Protein AF-A0A2U1KYG4-F1 (afdb_monomer_lite)

Foldseek 3Di:
DDDDDQAPDEDEDDPDDQVVSCVVNVVSVHHHDYPQDQDVHQTDRPPPVDVVSCVSVVVVVVVVVVVVCVVPVPPDDVVNVLPCPDCPVVDPDDDDDDPSVVVVVVVNVVSVPDDDDPDPDFADDPQDPDGHDDPVSVVVVCVVVDDDPDPDDQDADPVDDVVVSVVVVCVVVVNPPDPVNVVVVVVD

Secondary structure (DSSP, 8-state):
-----GGG-EE--SSS-HHHHHHHHHHHTSEE--SSEEETTEEESS-TTSHHHHHHHHHHHHHHHHHHHHHT-TT--HHHHHT-S-TTTTSSS---STHHHHHHHHHHHHHHT----SSPP----SSSSSSS--HHHHHHHHHHHS----SS-----TTS-HHHHHHHHHHHTT-S--HHHHHHHT--

Sequence (188 aa):
MAKINVQKSNILGVCVSNEDVSEMAKLIGCGAANLPLKYLSVPVGCNMSRCSNWNAIIHKFSSKLSQWKAHNDRGCNVTNRLQVSDWSFVLRRLPRRGEESSQFTSLLSAIEAVSLSDHNDSWLWSLDSSSGFTVASVRSLIDANSLDVDSNATRWNRSIPIKVNVFLWRLMLNKLPTRVNLLVFASM

Radius of gyration: 27.74 Å; chains: 1; bounding box: 61×54×62 Å

InterPro domains:
  IPR026960 Reverse transcriptase zinc-binding domain [PF13966] (133-183)

Structure (mmCIF, N/CA/C/O backbone):
data_AF-A0A2U1KYG4-F1
#
_entry.id   AF-A0A2U1KYG4-F1
#
loop_
_atom_site.group_PDB
_atom_site.id
_atom_site.type_symbol
_atom_site.label_atom_id
_atom_site.label_alt_id
_atom_site.label_comp_id
_atom_site.label_asym_id
_atom_site.label_entity_id
_atom_site.label_seq_id
_atom_site.pdbx_PDB_ins_code
_atom_site.Cartn_x
_atom_site.Cartn_y
_atom_site.Cartn_z
_atom_site.occupancy
_atom_site.B_iso_or_equiv
_atom_site.auth_seq_id
_atom_site.auth_comp_id
_atom_site.auth_asym_id
_atom_site.auth_atom_id
_atom_site.pdbx_PDB_model_num
ATOM 1 N N . MET A 1 1 ? 9.743 -3.777 22.907 1.00 44.28 1 MET A N 1
ATOM 2 C CA . MET A 1 1 ? 8.341 -3.572 23.345 1.00 44.28 1 MET A CA 1
ATOM 3 C C . MET A 1 1 ? 7.891 -2.181 22.926 1.00 44.28 1 MET A C 1
ATOM 5 O O . MET A 1 1 ? 8.618 -1.230 23.184 1.00 44.28 1 MET A O 1
ATOM 9 N N . ALA A 1 2 ? 6.749 -2.050 22.251 1.00 52.44 2 ALA A N 1
ATOM 10 C CA . ALA A 1 2 ? 6.194 -0.743 21.898 1.00 52.44 2 ALA A CA 1
ATOM 11 C C . ALA A 1 2 ? 5.593 -0.076 23.149 1.00 52.44 2 ALA A C 1
ATOM 13 O O . ALA A 1 2 ? 4.785 -0.685 23.845 1.00 52.44 2 ALA A O 1
ATOM 14 N N . LYS A 1 3 ? 5.998 1.164 23.447 1.00 82.31 3 LYS A N 1
ATOM 15 C CA . LYS A 1 3 ? 5.472 1.947 24.574 1.00 82.31 3 LYS A CA 1
ATOM 16 C C . LYS A 1 3 ? 4.225 2.705 24.115 1.00 82.31 3 LYS A C 1
ATOM 18 O O . LYS A 1 3 ? 4.318 3.569 23.246 1.00 82.31 3 LYS A O 1
ATOM 23 N N . ILE A 1 4 ? 3.065 2.378 24.681 1.00 78.69 4 ILE A N 1
ATOM 24 C CA . ILE A 1 4 ? 1.803 3.066 24.377 1.00 78.69 4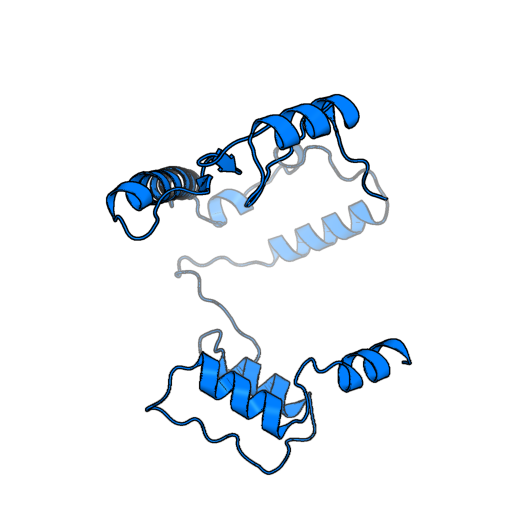 ILE A CA 1
ATOM 25 C C . ILE A 1 4 ? 1.827 4.463 25.009 1.00 78.69 4 ILE A C 1
ATOM 27 O O . ILE A 1 4 ? 2.200 4.629 26.170 1.00 78.69 4 ILE A O 1
ATOM 31 N N . ASN A 1 5 ? 1.431 5.481 24.241 1.00 87.44 5 ASN A N 1
ATOM 32 C CA . ASN A 1 5 ? 1.289 6.847 24.737 1.00 87.44 5 ASN A CA 1
ATOM 33 C C . ASN A 1 5 ? -0.136 7.058 25.261 1.00 87.44 5 ASN A C 1
ATOM 35 O O . ASN A 1 5 ? -1.050 7.364 24.495 1.00 87.44 5 ASN A O 1
ATOM 39 N N . VAL A 1 6 ? -0.307 6.888 26.569 1.00 86.88 6 VAL A N 1
ATOM 40 C CA . VAL A 1 6 ? -1.611 6.923 27.247 1.00 86.88 6 VAL A CA 1
ATOM 41 C C . VAL A 1 6 ? -2.308 8.284 27.092 1.00 86.88 6 VAL A C 1
ATOM 43 O O . VAL A 1 6 ? -3.501 8.326 26.827 1.00 86.88 6 VAL A O 1
ATOM 46 N N . GLN A 1 7 ? -1.548 9.385 27.108 1.00 84.81 7 GLN A N 1
ATOM 47 C CA . GLN A 1 7 ? -2.056 10.758 26.939 1.00 84.81 7 GLN A CA 1
ATOM 48 C C . GLN A 1 7 ? -2.636 11.032 25.539 1.00 84.81 7 GLN A C 1
ATOM 50 O O . GLN A 1 7 ? -3.403 11.971 25.352 1.00 84.81 7 GLN A O 1
ATOM 55 N N . LYS A 1 8 ? -2.254 10.233 24.535 1.00 86.50 8 LYS A N 1
ATOM 56 C CA . LYS A 1 8 ? -2.774 10.317 23.157 1.00 86.50 8 LYS A CA 1
ATOM 57 C C . LYS A 1 8 ? -3.754 9.194 22.818 1.00 86.50 8 LYS A C 1
ATOM 59 O O . LYS A 1 8 ? -4.189 9.098 21.671 1.00 86.50 8 LYS A O 1
ATOM 64 N N . SER A 1 9 ? -4.039 8.317 23.773 1.00 88.12 9 SER A N 1
ATOM 65 C CA . SER A 1 9 ? -4.879 7.142 23.572 1.00 88.12 9 SER A CA 1
ATOM 66 C C . SER A 1 9 ? -6.261 7.389 24.154 1.00 88.12 9 SER A C 1
ATOM 68 O O . SER A 1 9 ? -6.385 8.043 25.186 1.00 88.12 9 SER A O 1
ATOM 70 N N . ASN A 1 10 ? -7.282 6.822 23.514 1.00 88.62 10 ASN A N 1
ATOM 71 C CA . ASN A 1 10 ? -8.634 6.791 24.053 1.00 88.62 10 ASN A CA 1
ATOM 72 C C . ASN A 1 10 ? -9.138 5.346 24.128 1.00 88.62 10 ASN A C 1
ATOM 74 O O . ASN A 1 10 ? -8.844 4.540 23.243 1.00 88.62 10 ASN A O 1
ATOM 78 N N . ILE A 1 11 ? -9.911 5.041 25.164 1.00 89.50 11 ILE A N 1
ATOM 79 C CA . ILE A 1 11 ? -10.648 3.789 25.348 1.00 89.50 11 ILE A CA 1
ATOM 80 C C . ILE A 1 11 ? -12.058 3.936 24.778 1.00 89.50 11 ILE A C 1
ATOM 82 O O . ILE A 1 11 ? -12.677 4.990 24.892 1.00 89.50 11 ILE A O 1
ATOM 86 N N . LEU A 1 12 ? -12.568 2.860 24.184 1.00 88.44 12 LEU A N 1
ATOM 87 C CA . LEU A 1 12 ? -13.931 2.776 23.683 1.00 88.44 12 LEU A CA 1
ATOM 88 C C . LEU A 1 12 ? -14.595 1.491 24.173 1.00 88.44 12 LEU A C 1
ATOM 90 O O . LEU A 1 12 ? -14.015 0.414 24.039 1.00 88.44 12 LEU A O 1
ATOM 94 N N . GLY A 1 13 ? -15.808 1.603 24.712 1.00 84.38 13 GLY A N 1
ATOM 95 C CA . GLY A 1 13 ? -16.624 0.449 25.085 1.00 84.38 13 GLY A CA 1
ATOM 96 C C . GLY A 1 13 ? -17.466 -0.045 23.920 1.00 84.38 13 GLY A C 1
ATOM 97 O O . GLY A 1 13 ? -18.124 0.737 23.236 1.00 84.38 13 GLY A O 1
ATOM 98 N N . VAL A 1 14 ? -17.471 -1.358 23.705 1.00 80.88 14 VAL A N 1
ATOM 99 C CA . VAL A 1 14 ? -18.394 -2.027 22.783 1.00 80.88 14 VAL A CA 1
ATOM 100 C C . VAL A 1 14 ? -19.379 -2.819 23.631 1.00 80.88 14 VAL A C 1
ATOM 102 O O . VAL A 1 14 ? -18.957 -3.712 24.356 1.00 80.88 14 VAL A O 1
ATOM 105 N N . CYS A 1 15 ? -20.672 -2.492 23.545 1.00 80.19 15 CYS A N 1
ATOM 106 C CA . CYS A 1 15 ? -21.731 -3.107 24.363 1.00 80.19 15 CYS A CA 1
ATOM 107 C C . CYS A 1 15 ? -21.573 -2.893 25.882 1.00 80.19 15 CYS A C 1
ATOM 109 O O . CYS A 1 15 ? -22.056 -3.700 26.669 1.00 80.19 15 CYS A O 1
ATOM 111 N N . VAL A 1 16 ? -20.918 -1.804 26.285 1.00 86.62 16 VAL A N 1
ATOM 112 C CA . VAL A 1 16 ? -20.756 -1.396 27.688 1.00 86.62 16 VAL A CA 1
ATOM 113 C C . VAL A 1 16 ? -21.328 0.015 27.849 1.00 86.62 16 VAL A C 1
ATOM 115 O O . VAL A 1 16 ? -21.351 0.773 26.874 1.00 86.62 16 VAL A O 1
ATOM 118 N N . SER A 1 17 ? -21.827 0.357 29.039 1.00 89.38 17 SER A N 1
ATOM 119 C CA . SER A 1 17 ? -22.359 1.692 29.326 1.00 89.38 17 SER A CA 1
ATOM 120 C C . SER A 1 17 ? -21.265 2.763 29.215 1.00 89.38 17 SER A C 1
ATOM 122 O O . SER A 1 17 ? -20.075 2.483 29.377 1.00 89.38 17 SER A O 1
ATOM 124 N N . ASN A 1 18 ? -21.649 4.006 28.912 1.00 89.00 18 ASN A N 1
ATOM 125 C CA . ASN A 1 18 ? -20.673 5.097 28.812 1.00 89.00 18 ASN A CA 1
ATOM 126 C C . ASN A 1 18 ? -20.067 5.426 30.186 1.00 89.00 18 ASN A C 1
ATOM 128 O O . ASN A 1 18 ? -18.934 5.904 30.264 1.00 89.00 18 ASN A O 1
ATOM 132 N N . GLU A 1 19 ? -20.814 5.156 31.254 1.00 91.25 19 GLU A N 1
ATOM 133 C CA . GLU A 1 19 ? -20.400 5.301 32.642 1.00 91.25 19 GLU A CA 1
ATOM 134 C C . GLU A 1 19 ? -19.208 4.385 32.951 1.00 91.25 19 GLU A C 1
ATOM 136 O O . GLU A 1 19 ? -18.160 4.877 33.376 1.00 91.25 19 GLU A O 1
ATOM 141 N N . ASP A 1 20 ? -19.310 3.096 32.617 1.00 91.19 20 ASP A N 1
ATOM 142 C CA . ASP A 1 20 ? -18.234 2.118 32.832 1.00 91.19 20 ASP A CA 1
ATOM 143 C C . ASP A 1 20 ? -16.989 2.455 31.996 1.00 91.19 20 ASP A C 1
ATOM 145 O O . ASP A 1 20 ? -15.850 2.355 32.457 1.00 91.19 20 ASP A O 1
ATOM 149 N N . VAL A 1 21 ? -17.189 2.901 30.748 1.00 91.06 21 VAL A N 1
ATOM 150 C CA . VAL A 1 21 ? -16.091 3.334 29.867 1.00 91.06 21 VAL A CA 1
ATOM 151 C C . VAL A 1 21 ? -15.376 4.545 30.455 1.00 91.06 21 VAL A C 1
ATOM 153 O O . VAL A 1 21 ? -14.147 4.623 30.400 1.00 91.06 21 VAL A O 1
ATOM 156 N N . SER A 1 22 ? -16.122 5.485 31.038 1.00 92.06 22 SER A N 1
ATOM 157 C CA . SER A 1 22 ? -15.543 6.661 31.679 1.00 92.06 22 SER A CA 1
ATOM 158 C C . SER A 1 22 ? -14.792 6.313 32.960 1.00 92.06 22 SER A C 1
ATOM 160 O O . SER A 1 22 ? -13.772 6.947 33.237 1.00 92.06 22 SER A O 1
ATOM 162 N N . GLU A 1 23 ? -15.281 5.365 33.753 1.00 93.56 23 GLU A N 1
ATOM 163 C CA . GLU A 1 23 ? -14.597 4.913 34.964 1.00 93.56 23 GLU A CA 1
ATOM 164 C C . GLU A 1 23 ? -13.285 4.204 34.610 1.00 93.56 23 GLU A C 1
ATOM 166 O O . GLU A 1 23 ? -12.220 4.547 35.130 1.00 93.56 23 GLU A O 1
ATOM 171 N N . MET A 1 24 ? -13.327 3.319 33.615 1.00 90.50 24 MET A N 1
ATOM 172 C CA . MET A 1 24 ? -12.145 2.628 33.107 1.00 90.50 24 MET A CA 1
ATOM 173 C C . MET A 1 24 ? -11.120 3.596 32.491 1.00 90.50 24 MET A C 1
ATOM 175 O O . MET A 1 24 ? -9.916 3.447 32.702 1.00 90.50 24 MET A O 1
ATOM 179 N N . ALA A 1 25 ? -11.573 4.633 31.780 1.00 92.50 25 ALA A N 1
ATOM 180 C CA . ALA A 1 25 ? -10.703 5.680 31.243 1.00 92.50 25 ALA A CA 1
ATOM 181 C C . ALA A 1 25 ? -9.943 6.428 32.349 1.00 92.50 25 ALA A C 1
ATOM 183 O O . ALA A 1 25 ? -8.738 6.662 32.225 1.00 92.50 25 ALA A O 1
ATOM 184 N N . LYS A 1 26 ? -10.623 6.743 33.462 1.00 92.69 26 LYS A N 1
ATOM 185 C CA . LYS A 1 26 ? -10.012 7.389 34.635 1.00 92.69 26 LYS A CA 1
ATOM 186 C C . LYS A 1 26 ? -8.955 6.500 35.286 1.00 92.69 26 LYS A C 1
ATOM 188 O O . LYS A 1 26 ? -7.884 7.002 35.611 1.00 92.69 26 LYS A O 1
ATOM 193 N N . LEU A 1 27 ? -9.229 5.201 35.431 1.00 91.06 27 LEU A N 1
ATOM 194 C CA . LEU A 1 27 ? -8.277 4.238 35.999 1.00 91.06 27 LEU A CA 1
ATOM 195 C C . LEU A 1 27 ? -7.011 4.092 35.144 1.00 91.06 27 LEU A C 1
ATOM 197 O O . LEU A 1 27 ? -5.908 4.020 35.679 1.00 91.06 27 LEU A O 1
ATOM 201 N N . ILE A 1 28 ? -7.157 4.070 33.817 1.00 88.19 28 ILE A N 1
ATOM 202 C CA . ILE A 1 28 ? -6.029 3.936 32.882 1.00 88.19 28 ILE A CA 1
ATOM 203 C C . ILE A 1 28 ? -5.281 5.272 32.699 1.00 88.19 28 ILE A C 1
ATOM 205 O O . ILE A 1 28 ? -4.107 5.277 32.328 1.00 88.19 28 ILE A O 1
ATOM 209 N N . GLY A 1 29 ? -5.935 6.408 32.960 1.00 88.81 29 GLY A N 1
ATOM 210 C CA . GLY A 1 29 ? -5.387 7.747 32.728 1.00 88.81 29 GLY A CA 1
ATOM 211 C C . GLY A 1 29 ? -5.422 8.170 31.255 1.00 88.81 29 GLY A C 1
ATOM 212 O O . GLY A 1 29 ? -4.557 8.928 30.811 1.00 88.81 29 GLY A O 1
ATOM 213 N N . CYS A 1 30 ? -6.388 7.657 30.488 1.00 90.56 30 CYS A N 1
ATOM 214 C CA . CYS A 1 30 ? -6.600 7.960 29.070 1.00 90.56 30 CYS A CA 1
ATOM 215 C C . CYS A 1 30 ? -7.993 8.575 28.831 1.00 90.56 30 CYS A C 1
ATOM 217 O O . CYS A 1 30 ? -8.804 8.674 29.751 1.00 90.56 30 CYS A O 1
ATOM 219 N N . GLY A 1 31 ? -8.284 9.038 27.611 1.00 89.56 31 GLY A N 1
ATOM 220 C CA . GLY A 1 31 ? -9.598 9.614 27.293 1.00 89.56 31 GLY A CA 1
ATOM 221 C C . GLY A 1 31 ? -10.665 8.550 27.003 1.00 89.56 31 GLY A C 1
ATOM 222 O O . GLY A 1 31 ? -10.353 7.488 26.477 1.00 89.56 31 GLY A O 1
ATOM 223 N N . ALA A 1 32 ? -11.939 8.831 27.283 1.00 91.62 32 ALA A N 1
ATOM 224 C CA . ALA A 1 32 ? -13.057 8.002 26.819 1.00 91.62 32 ALA A CA 1
ATOM 225 C C . ALA A 1 32 ? -13.523 8.460 25.423 1.00 91.62 32 ALA A C 1
ATOM 227 O O . ALA A 1 32 ? -13.668 9.658 25.174 1.00 91.62 32 ALA A O 1
ATOM 228 N N . ALA A 1 33 ? -13.754 7.523 24.503 1.00 88.12 33 ALA A N 1
ATOM 229 C CA . ALA A 1 33 ? -14.257 7.779 23.157 1.00 88.12 33 ALA A CA 1
ATOM 230 C C . ALA A 1 33 ? -15.557 7.012 22.890 1.00 88.12 33 ALA A C 1
ATOM 232 O O . ALA A 1 33 ? -15.693 5.854 23.275 1.00 88.12 33 ALA A O 1
ATOM 233 N N . ASN A 1 34 ? -16.456 7.646 22.131 1.00 84.06 34 ASN A N 1
ATOM 234 C CA . ASN A 1 34 ? -17.739 7.082 21.714 1.00 84.06 34 ASN A CA 1
ATOM 235 C C . ASN A 1 34 ? -17.832 7.002 20.187 1.00 84.06 34 ASN A C 1
ATOM 237 O O . ASN A 1 34 ? -17.180 7.763 19.466 1.00 84.06 34 ASN A O 1
ATOM 241 N N . LEU A 1 35 ? -18.664 6.085 19.686 1.00 80.06 35 LEU A N 1
ATOM 242 C CA . LEU A 1 35 ? -19.001 6.034 18.265 1.00 80.06 35 LEU A CA 1
ATOM 243 C C . LEU A 1 35 ? -20.072 7.086 17.922 1.00 80.06 35 LEU A C 1
ATOM 245 O O . LEU A 1 35 ? -20.968 7.326 18.731 1.00 80.06 35 LEU A O 1
ATOM 249 N N . PRO A 1 36 ? -20.038 7.660 16.705 1.00 76.62 36 PRO A N 1
ATOM 250 C CA . PRO A 1 36 ? -19.019 7.470 15.673 1.00 76.62 36 PRO A CA 1
ATOM 251 C C . PRO A 1 36 ? -17.757 8.322 15.918 1.00 76.62 36 PRO A C 1
ATOM 253 O O . PRO A 1 36 ? -17.841 9.518 16.185 1.00 76.62 36 PRO A O 1
ATOM 256 N N . LEU A 1 37 ? -16.573 7.726 15.752 1.00 79.88 37 LEU A N 1
ATOM 257 C CA . LEU A 1 37 ? -15.271 8.379 15.968 1.00 79.88 37 LEU A CA 1
ATOM 258 C C . LEU A 1 37 ? -14.481 8.541 14.672 1.00 79.88 37 LEU A C 1
ATOM 260 O O . LEU A 1 37 ? -14.680 7.809 13.709 1.00 79.88 37 LEU A O 1
ATOM 264 N N . LYS A 1 38 ? -13.534 9.479 14.640 1.00 76.44 38 LYS A N 1
ATOM 265 C CA . LYS A 1 38 ? -12.629 9.659 13.497 1.00 76.44 38 LYS A CA 1
ATOM 266 C C . LYS A 1 38 ? -11.303 8.951 13.756 1.00 76.44 38 LYS A C 1
ATOM 268 O O . LYS A 1 38 ? -10.479 9.455 14.511 1.00 76.44 38 LYS A O 1
ATOM 273 N N . TYR A 1 39 ? -11.054 7.840 13.069 1.00 76.00 39 TYR A N 1
ATOM 274 C CA . TYR A 1 39 ? -9.749 7.176 13.070 1.00 76.00 39 TYR A CA 1
ATOM 275 C C . TYR A 1 39 ? -9.008 7.494 11.777 1.00 76.00 39 TYR A C 1
ATOM 277 O O . TYR A 1 39 ? -9.545 7.286 10.693 1.00 76.00 39 TYR A O 1
ATOM 285 N N . LEU A 1 40 ? -7.802 8.064 11.875 1.00 74.25 40 LEU A N 1
ATOM 286 C CA . LEU A 1 40 ? -7.049 8.556 10.709 1.00 74.25 40 LEU A CA 1
ATOM 287 C C . LEU A 1 40 ? -7.916 9.445 9.796 1.00 74.25 40 LEU A C 1
ATOM 289 O O . LEU A 1 40 ? -7.840 9.383 8.568 1.00 74.25 40 LEU A O 1
ATOM 293 N N . SER A 1 41 ? -8.787 10.246 10.427 1.00 67.38 41 SER A N 1
ATOM 294 C CA . SER A 1 41 ? -9.824 11.082 9.806 1.00 67.38 41 SER A CA 1
ATOM 295 C C . SER A 1 41 ? -10.778 10.338 8.848 1.00 67.38 41 SER A C 1
ATOM 297 O O . SER A 1 41 ? -11.248 10.920 7.872 1.00 67.38 41 SER A O 1
ATOM 299 N N . VAL A 1 42 ? -11.044 9.060 9.112 1.00 76.00 42 VAL A N 1
ATOM 300 C CA . VAL A 1 42 ? -12.134 8.254 8.543 1.00 76.00 42 VAL A CA 1
ATOM 301 C C . VAL A 1 42 ? -13.176 8.034 9.645 1.00 76.00 42 VAL A C 1
ATOM 303 O O . VAL A 1 42 ? -12.790 7.674 10.759 1.00 76.00 42 VAL A O 1
ATOM 306 N N . PRO A 1 43 ? -14.473 8.278 9.391 1.00 75.19 43 PRO A N 1
ATOM 307 C CA . PRO A 1 43 ? -15.511 8.008 10.376 1.00 75.19 43 PRO A CA 1
ATOM 308 C C . PRO A 1 43 ? -15.690 6.495 10.572 1.00 75.19 43 PRO A C 1
ATOM 310 O O . PRO A 1 43 ? -15.934 5.754 9.622 1.00 75.19 43 PRO A O 1
ATOM 313 N N . VAL A 1 44 ? -15.586 6.048 11.817 1.00 74.06 44 VAL A N 1
ATOM 314 C CA . VAL A 1 44 ? -15.760 4.671 12.282 1.00 74.06 44 VAL A CA 1
ATOM 315 C C . VAL A 1 44 ? -17.005 4.636 13.165 1.00 74.06 44 VAL A C 1
ATOM 317 O O . VAL A 1 44 ? -17.161 5.483 14.040 1.00 74.06 44 VAL A O 1
ATOM 320 N N . GLY A 1 45 ? -17.908 3.684 12.926 1.00 74.00 45 GLY A N 1
ATOM 321 C CA . GLY A 1 45 ? -19.191 3.576 13.640 1.00 74.00 45 GLY A CA 1
ATOM 322 C C . GLY A 1 45 ? -20.368 4.298 12.982 1.00 74.00 45 GLY A C 1
ATOM 323 O O . GLY A 1 45 ? -21.492 4.177 13.457 1.00 74.00 45 GLY A O 1
ATOM 324 N N . CYS A 1 46 ? -20.153 5.018 11.876 1.00 77.25 46 CYS A N 1
ATOM 325 C CA . CYS A 1 46 ? -21.259 5.502 11.049 1.00 77.25 46 CYS A CA 1
ATOM 326 C C . CYS A 1 46 ? -21.937 4.334 10.320 1.00 77.25 46 CYS A C 1
ATOM 328 O O . CYS A 1 46 ? -21.279 3.367 9.933 1.00 77.25 46 CYS A O 1
ATOM 330 N N . ASN A 1 47 ? -23.243 4.449 10.064 1.00 75.31 47 ASN A N 1
ATOM 331 C CA . ASN A 1 47 ? -23.966 3.447 9.288 1.00 75.31 47 ASN A CA 1
ATOM 332 C C . ASN A 1 47 ? -23.517 3.466 7.816 1.00 75.31 47 ASN A C 1
ATOM 334 O O . ASN A 1 47 ? -23.980 4.277 7.011 1.00 75.31 47 ASN A O 1
ATOM 338 N N . MET A 1 48 ? -22.610 2.558 7.475 1.00 72.44 48 MET A N 1
ATOM 339 C CA . MET A 1 48 ? -21.955 2.506 6.172 1.00 72.44 48 MET A CA 1
ATOM 340 C C . MET A 1 48 ? -22.852 1.932 5.057 1.00 72.44 48 MET A C 1
ATOM 342 O O . MET A 1 48 ? -22.439 1.897 3.901 1.00 72.44 48 MET A O 1
ATOM 346 N N . SER A 1 49 ? -24.094 1.529 5.362 1.00 71.75 49 SER A N 1
ATOM 347 C CA . SER A 1 49 ? -25.091 1.201 4.332 1.00 71.75 49 SER A CA 1
ATOM 348 C C . SER A 1 49 ? -25.691 2.442 3.659 1.00 71.75 49 SER A C 1
ATOM 350 O O . SER A 1 49 ? -26.304 2.330 2.602 1.00 71.75 49 SER A O 1
ATOM 352 N N . ARG A 1 50 ? -25.494 3.643 4.228 1.00 71.19 50 ARG A N 1
ATOM 353 C CA . ARG A 1 50 ? -25.928 4.912 3.625 1.00 71.19 50 ARG A CA 1
ATOM 354 C C . ARG A 1 50 ? -24.826 5.504 2.748 1.00 71.19 50 ARG A C 1
ATOM 356 O O . ARG A 1 50 ? -23.746 5.825 3.244 1.00 71.19 50 ARG A O 1
ATOM 363 N N . CYS A 1 51 ? -25.124 5.746 1.470 1.00 68.31 51 CYS A N 1
ATOM 364 C CA . CYS A 1 51 ? -24.192 6.362 0.515 1.00 68.31 51 CYS A CA 1
ATOM 365 C C . CYS A 1 51 ? -23.657 7.728 0.983 1.00 68.31 51 CYS A C 1
ATOM 367 O O . CYS A 1 51 ? -22.502 8.057 0.732 1.00 68.31 51 CYS A O 1
ATOM 369 N N . SER A 1 52 ? -24.449 8.501 1.734 1.00 76.00 52 SER A N 1
ATOM 370 C CA . SER A 1 52 ? -24.022 9.797 2.276 1.00 76.00 52 SER A CA 1
ATOM 371 C C . SER A 1 52 ? -22.814 9.700 3.217 1.00 76.00 52 SER A C 1
ATOM 373 O O . SER A 1 52 ? -21.976 10.599 3.222 1.00 76.00 52 SER A O 1
ATOM 375 N N . ASN A 1 53 ? -22.667 8.596 3.958 1.00 74.25 53 ASN A N 1
ATOM 376 C CA . ASN A 1 53 ? -21.522 8.378 4.847 1.00 74.25 53 ASN A CA 1
ATOM 377 C C . ASN A 1 53 ? -20.237 8.025 4.073 1.00 74.25 53 ASN A C 1
ATOM 379 O O . ASN A 1 53 ? -19.138 8.309 4.553 1.00 74.25 53 ASN A O 1
ATOM 383 N N . TRP A 1 54 ? -20.361 7.492 2.851 1.00 75.25 54 TRP A N 1
ATOM 384 C CA . TRP A 1 54 ? -19.229 7.244 1.953 1.00 75.25 54 TRP A CA 1
ATOM 385 C C . TRP A 1 54 ? -18.682 8.518 1.311 1.00 75.25 54 TRP A C 1
ATOM 387 O O . TRP A 1 54 ? -17.489 8.570 1.017 1.00 75.25 54 TRP A O 1
ATOM 397 N N . ASN A 1 55 ? -19.494 9.568 1.148 1.00 79.44 55 ASN A N 1
ATOM 398 C CA . ASN A 1 55 ? -19.057 10.815 0.509 1.00 79.44 55 ASN A CA 1
ATOM 399 C C . ASN A 1 55 ? -17.844 11.437 1.210 1.00 79.44 55 ASN A C 1
ATOM 401 O O . ASN A 1 55 ? -16.900 11.848 0.543 1.00 79.44 55 ASN A O 1
ATOM 405 N N . ALA A 1 56 ? -17.806 11.444 2.546 1.00 76.19 56 ALA A N 1
ATOM 406 C CA . ALA A 1 56 ? -16.663 11.972 3.296 1.00 76.19 56 ALA A CA 1
ATOM 407 C C . ALA A 1 56 ? -15.362 11.193 3.017 1.00 76.19 56 ALA A C 1
ATOM 409 O O . ALA A 1 56 ? -14.280 11.776 2.956 1.00 76.19 56 ALA A O 1
ATOM 410 N N . ILE A 1 57 ? -15.468 9.877 2.817 1.00 76.75 57 ILE A N 1
ATOM 411 C CA . ILE A 1 57 ? -14.342 9.007 2.468 1.00 76.75 57 ILE A CA 1
ATOM 412 C C . ILE A 1 57 ? -13.919 9.279 1.022 1.00 76.75 57 ILE A C 1
ATOM 414 O O . ILE A 1 57 ? -12.747 9.554 0.769 1.00 76.75 57 ILE A O 1
ATOM 418 N N . ILE A 1 58 ? -14.871 9.282 0.087 1.00 78.56 58 ILE A N 1
ATOM 419 C CA . ILE A 1 58 ? -14.634 9.510 -1.343 1.00 78.56 58 ILE A CA 1
ATOM 420 C C . ILE A 1 58 ? -14.003 10.883 -1.584 1.00 78.56 58 ILE A C 1
ATOM 422 O O . ILE A 1 58 ? -12.992 10.964 -2.279 1.00 78.56 58 ILE A O 1
ATOM 426 N N . HIS A 1 59 ? -14.523 11.951 -0.975 1.00 81.94 59 HIS A N 1
ATOM 427 C CA . HIS A 1 59 ? -13.942 13.292 -1.079 1.00 81.94 59 HIS A CA 1
ATOM 428 C C . HIS A 1 59 ? -12.507 13.332 -0.560 1.00 81.94 59 HIS A C 1
ATOM 430 O O . HIS A 1 59 ? -11.649 13.978 -1.160 1.00 81.94 59 HIS A O 1
ATOM 436 N N . LYS A 1 60 ? -12.213 12.607 0.521 1.00 76.38 60 LYS A N 1
ATOM 437 C CA . LYS A 1 60 ? -10.870 12.559 1.095 1.00 76.38 60 LYS A CA 1
ATOM 438 C C . LYS A 1 60 ? -9.885 11.799 0.215 1.00 76.38 60 LYS A C 1
ATOM 440 O O . LYS A 1 60 ? -8.766 12.269 0.014 1.00 76.38 60 LYS A O 1
ATOM 445 N N . PHE A 1 61 ? -10.292 10.650 -0.319 1.00 77.94 61 PHE A N 1
ATOM 446 C CA . PHE A 1 61 ? -9.493 9.922 -1.301 1.00 77.94 61 PHE A CA 1
ATOM 447 C C . PHE A 1 61 ? -9.282 10.762 -2.557 1.00 77.94 61 PHE A C 1
ATOM 449 O O . PHE A 1 61 ? -8.151 10.881 -3.011 1.00 77.94 61 PHE A O 1
ATOM 456 N N . SER A 1 62 ? -10.330 11.415 -3.056 1.00 75.81 62 SER A N 1
ATOM 457 C CA . SER A 1 62 ? -10.259 12.285 -4.232 1.00 75.81 62 SER A CA 1
ATOM 458 C C . SER A 1 62 ? -9.312 13.461 -4.005 1.00 75.81 62 SER A C 1
ATOM 460 O O . SER A 1 62 ? -8.449 13.703 -4.833 1.00 75.81 62 SER A O 1
ATOM 462 N N . SER A 1 63 ? -9.387 14.140 -2.857 1.00 78.25 63 SER A N 1
ATOM 463 C CA . SER A 1 63 ? -8.482 15.242 -2.505 1.00 78.25 63 SER A CA 1
ATOM 464 C C . SER A 1 63 ? -7.021 14.790 -2.420 1.00 78.25 63 SER A C 1
ATOM 466 O O . SER A 1 63 ? -6.146 15.431 -3.004 1.00 78.25 63 SER A O 1
ATOM 468 N N . LYS A 1 64 ? -6.756 13.647 -1.771 1.00 73.75 64 LYS A N 1
ATOM 469 C CA . LYS A 1 64 ? -5.409 13.064 -1.727 1.00 73.75 64 LYS A CA 1
ATOM 470 C C . LYS A 1 64 ? -4.911 12.659 -3.112 1.00 73.75 64 LYS A C 1
ATOM 472 O O . LYS A 1 64 ? -3.768 12.945 -3.442 1.00 73.75 64 LYS A O 1
ATOM 477 N N . LEU A 1 65 ? -5.755 12.027 -3.927 1.00 66.94 65 LEU A N 1
ATOM 478 C CA . LEU A 1 65 ? -5.412 11.634 -5.294 1.00 66.94 65 LEU A CA 1
ATOM 479 C C . LEU A 1 65 ? -5.191 12.843 -6.204 1.00 66.94 65 LEU A C 1
ATOM 481 O O . LEU A 1 65 ? -4.313 12.783 -7.055 1.00 66.94 65 LEU A O 1
ATOM 485 N N . SER A 1 66 ? -5.929 13.938 -6.026 1.00 64.44 66 SER A N 1
ATOM 486 C CA . SER A 1 66 ? -5.715 15.182 -6.770 1.00 64.44 66 SER A CA 1
ATOM 487 C C . SER A 1 66 ? -4.380 15.828 -6.413 1.00 64.44 66 SER A C 1
ATOM 489 O O . SER A 1 66 ? -3.649 16.227 -7.312 1.00 64.44 66 SER A O 1
ATOM 491 N N . GLN A 1 67 ? -4.007 15.858 -5.129 1.00 60.41 67 GLN A N 1
ATOM 492 C CA . GLN A 1 67 ? -2.667 16.289 -4.712 1.00 60.41 67 GLN A CA 1
ATOM 493 C C . GLN A 1 67 ? -1.577 15.371 -5.269 1.00 60.41 67 GLN A C 1
ATOM 495 O O . GLN A 1 67 ? -0.546 15.851 -5.723 1.00 60.41 67 GLN A O 1
ATOM 500 N N . TRP A 1 68 ? -1.813 14.058 -5.287 1.00 55.34 68 TRP A N 1
ATOM 501 C CA . TRP A 1 68 ? -0.869 13.097 -5.854 1.00 55.34 68 TRP A CA 1
ATOM 502 C C . TRP A 1 68 ? -0.729 13.251 -7.374 1.00 55.34 68 TRP A C 1
ATOM 504 O O . TRP A 1 68 ? 0.377 13.198 -7.897 1.00 55.34 68 TRP A O 1
ATOM 514 N N . LYS A 1 69 ? -1.830 13.520 -8.087 1.00 51.50 69 LYS A N 1
ATOM 515 C CA . LYS A 1 69 ? -1.822 13.847 -9.520 1.00 51.50 69 LYS A CA 1
ATOM 516 C C . LYS A 1 69 ? -1.110 15.168 -9.811 1.00 51.50 69 LYS A C 1
ATOM 518 O O . LYS A 1 69 ? -0.411 15.226 -10.808 1.00 51.50 69 LYS A O 1
ATOM 523 N N . ALA A 1 70 ? -1.260 16.178 -8.953 1.00 51.53 70 ALA A N 1
ATOM 524 C CA . ALA A 1 70 ? -0.560 17.458 -9.078 1.00 51.53 70 ALA A CA 1
ATOM 525 C C . ALA A 1 70 ? 0.936 17.351 -8.729 1.00 51.53 70 ALA A C 1
ATOM 527 O O . ALA A 1 70 ? 1.758 18.041 -9.314 1.00 51.53 70 ALA A O 1
ATOM 528 N N . HIS A 1 71 ? 1.315 16.466 -7.804 1.00 50.34 71 HIS A N 1
ATOM 529 C CA . HIS A 1 71 ? 2.724 16.182 -7.514 1.00 50.34 71 HIS A CA 1
ATOM 530 C C . HIS A 1 71 ? 3.378 15.316 -8.606 1.00 50.34 71 HIS A C 1
ATOM 532 O O . HIS A 1 71 ? 4.579 15.413 -8.840 1.00 50.34 71 HIS A O 1
ATOM 538 N N . ASN A 1 72 ? 2.582 14.492 -9.290 1.00 52.66 72 A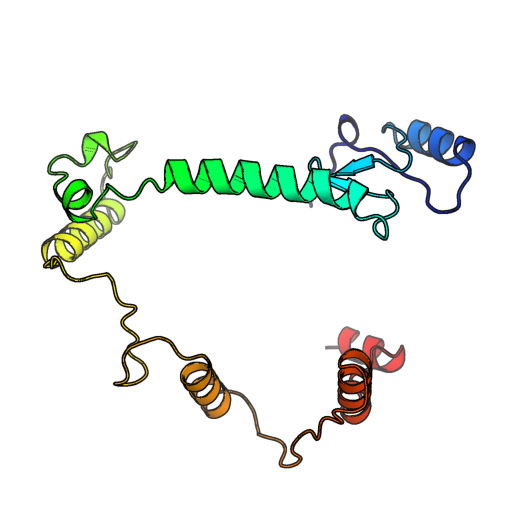SN A N 1
ATOM 539 C CA . ASN A 1 72 ? 2.978 13.740 -10.480 1.00 52.66 72 ASN A CA 1
ATOM 540 C C . ASN A 1 72 ? 2.645 14.497 -11.774 1.00 52.66 72 ASN A C 1
ATOM 542 O O . ASN A 1 72 ? 2.419 13.844 -12.795 1.00 52.66 72 ASN A O 1
ATOM 546 N N . ASP A 1 73 ? 2.549 15.834 -11.739 1.00 50.66 73 ASP A N 1
ATOM 547 C CA . ASP A 1 73 ? 2.274 16.611 -12.943 1.00 50.66 73 ASP A CA 1
ATOM 548 C C . ASP A 1 73 ? 3.322 16.289 -14.018 1.00 50.66 73 ASP A C 1
ATOM 550 O O . ASP A 1 73 ? 4.539 16.314 -13.805 1.00 50.66 73 ASP A O 1
ATOM 554 N N . ARG A 1 74 ? 2.801 15.843 -15.158 1.00 58.00 74 ARG A N 1
ATOM 555 C CA . ARG A 1 74 ? 3.427 14.897 -16.094 1.00 58.00 74 ARG A CA 1
ATOM 556 C C . ARG A 1 74 ? 4.258 15.604 -17.163 1.00 58.00 74 ARG A C 1
ATOM 558 O O . ARG A 1 74 ? 4.190 15.247 -18.332 1.00 58.00 74 ARG A O 1
ATOM 565 N N . GLY A 1 75 ? 5.004 16.631 -16.761 1.00 57.50 75 GLY A N 1
ATOM 566 C CA . GLY A 1 75 ? 5.946 17.358 -17.623 1.00 57.50 75 GLY A CA 1
ATOM 567 C C . GLY A 1 75 ? 7.416 17.098 -17.283 1.00 57.50 75 GLY A C 1
ATOM 568 O O . GLY A 1 75 ? 8.311 17.696 -17.876 1.00 57.50 75 GLY A O 1
ATOM 569 N N . CYS A 1 76 ? 7.688 16.251 -16.289 1.00 58.03 76 CYS A N 1
ATOM 570 C CA . CYS A 1 76 ? 9.046 15.936 -15.872 1.00 58.03 76 CYS A CA 1
ATOM 571 C C . CYS A 1 76 ? 9.498 14.627 -16.522 1.00 58.03 76 CYS A C 1
ATOM 573 O O . CYS A 1 76 ? 9.208 13.545 -16.018 1.00 58.03 76 CYS A O 1
ATOM 575 N N . ASN A 1 77 ? 10.207 14.737 -17.644 1.00 61.66 77 ASN A N 1
ATOM 576 C CA . ASN A 1 77 ? 10.865 13.591 -18.257 1.00 61.66 77 ASN A CA 1
ATOM 577 C C . ASN A 1 77 ? 12.074 13.179 -17.410 1.00 61.66 77 ASN A C 1
ATOM 579 O O . ASN A 1 77 ? 12.746 14.030 -16.820 1.00 61.66 77 ASN A O 1
ATOM 583 N N . VAL A 1 78 ? 12.383 11.881 -17.374 1.00 64.12 78 VAL A N 1
ATOM 584 C CA . VAL A 1 78 ? 13.571 11.361 -16.674 1.00 64.12 78 VAL A CA 1
ATOM 585 C C . VAL A 1 78 ? 14.847 12.019 -17.223 1.00 64.12 78 VAL A C 1
ATOM 587 O O . VAL A 1 78 ? 15.745 12.351 -16.452 1.00 64.12 78 VAL A O 1
ATOM 590 N N . THR A 1 79 ? 14.876 12.343 -18.521 1.00 62.59 79 THR A N 1
ATOM 591 C CA . THR A 1 79 ? 15.932 13.138 -19.177 1.00 62.59 79 THR A CA 1
ATOM 592 C C . THR A 1 79 ? 16.194 14.472 -18.466 1.00 62.59 79 THR A C 1
ATOM 594 O O . THR A 1 79 ? 17.344 14.819 -18.211 1.00 62.59 79 THR A O 1
ATOM 597 N N . ASN A 1 80 ? 15.144 15.177 -18.036 1.00 65.94 80 ASN A N 1
ATOM 598 C CA . ASN A 1 80 ? 15.245 16.473 -17.353 1.00 65.94 80 ASN A CA 1
ATOM 599 C C . ASN A 1 80 ? 15.823 16.358 -15.929 1.00 65.94 80 ASN A C 1
ATOM 601 O O . ASN A 1 80 ? 16.194 17.366 -15.332 1.00 65.94 80 ASN A O 1
ATOM 605 N N . ARG A 1 81 ? 15.855 15.149 -15.351 1.00 63.09 81 ARG A N 1
ATOM 606 C CA . ARG A 1 81 ? 16.383 14.865 -14.003 1.00 63.09 81 ARG A CA 1
ATOM 607 C C . ARG A 1 81 ? 17.719 14.126 -14.021 1.00 63.09 81 ARG A C 1
ATOM 609 O O . ARG A 1 81 ? 18.454 14.226 -13.048 1.00 63.09 81 ARG A O 1
ATOM 616 N N . LEU A 1 82 ? 18.030 13.404 -15.096 1.00 65.62 82 LEU A N 1
ATOM 617 C CA . LEU A 1 82 ? 19.300 12.696 -15.271 1.00 65.62 82 LEU A CA 1
ATOM 618 C C . LEU A 1 82 ? 20.435 13.614 -15.742 1.00 65.62 82 LEU A C 1
ATOM 620 O O . LEU A 1 82 ? 21.592 13.297 -15.503 1.00 65.62 82 LEU A O 1
ATOM 624 N N . GLN A 1 83 ? 20.132 14.788 -16.309 1.00 62.03 83 GLN A N 1
ATOM 625 C CA . GLN A 1 83 ? 21.138 15.809 -16.653 1.00 62.03 83 GLN A CA 1
ATOM 626 C C . GLN A 1 83 ? 21.712 16.580 -15.446 1.00 62.03 83 GLN A C 1
ATOM 628 O O . GLN A 1 83 ? 22.323 17.636 -15.612 1.00 62.03 83 GLN A O 1
ATOM 633 N N . VAL A 1 84 ? 21.531 16.088 -14.218 1.00 66.44 84 VAL A N 1
ATOM 634 C CA . VAL A 1 84 ? 22.162 16.695 -13.042 1.00 66.44 84 VAL A CA 1
ATOM 635 C C . VAL A 1 84 ? 23.665 16.425 -13.105 1.00 66.44 84 VAL A C 1
ATOM 637 O O . VAL A 1 84 ? 24.136 15.345 -12.759 1.00 66.44 84 VAL A O 1
ATOM 640 N N . SER A 1 85 ? 24.420 17.429 -13.540 1.00 65.56 85 SER A N 1
ATOM 641 C CA . SER A 1 85 ? 25.884 17.420 -13.513 1.00 65.56 85 SER A CA 1
ATOM 642 C C . SER A 1 85 ? 26.438 17.624 -12.101 1.00 65.56 85 SER A C 1
ATOM 644 O O . SER A 1 85 ? 27.531 17.152 -11.799 1.00 65.56 85 SER A O 1
ATOM 646 N N . ASP A 1 86 ? 25.671 18.277 -11.220 1.00 76.38 86 ASP A N 1
ATOM 647 C CA . ASP A 1 86 ? 26.078 18.558 -9.845 1.00 76.38 86 ASP A CA 1
ATOM 648 C C . ASP A 1 86 ? 25.155 17.904 -8.805 1.00 76.38 86 ASP A C 1
ATOM 650 O O . ASP A 1 86 ? 24.101 18.418 -8.416 1.00 76.38 86 ASP A O 1
ATOM 654 N N . TRP A 1 87 ? 25.602 16.751 -8.311 1.00 77.38 87 TRP A N 1
ATOM 655 C CA . TRP A 1 87 ? 24.915 15.967 -7.287 1.00 77.38 87 TRP A CA 1
ATOM 656 C C . TRP A 1 87 ? 24.926 16.617 -5.898 1.00 77.38 87 TRP A C 1
ATOM 658 O O . TRP A 1 87 ? 24.166 16.186 -5.027 1.00 77.38 87 TRP A O 1
ATOM 668 N N . SER A 1 88 ? 25.731 17.661 -5.673 1.00 75.25 88 SER A N 1
ATOM 669 C CA . SER A 1 88 ? 25.797 18.363 -4.386 1.00 75.25 88 SER A CA 1
ATOM 670 C C . SER A 1 88 ? 24.521 19.152 -4.066 1.00 75.25 88 SER A C 1
ATOM 672 O O . SER A 1 88 ? 24.176 19.306 -2.896 1.00 75.25 88 SER A O 1
ATOM 674 N N . PHE A 1 89 ? 23.774 19.577 -5.091 1.00 71.62 89 PHE A N 1
ATOM 675 C CA . PHE A 1 89 ? 22.481 20.253 -4.937 1.00 71.62 89 PHE A CA 1
ATOM 676 C C . PHE A 1 89 ? 21.312 19.288 -4.703 1.00 71.62 89 PHE A C 1
ATOM 678 O O . PHE A 1 89 ? 20.272 19.688 -4.179 1.00 71.62 89 PHE A O 1
ATOM 685 N N . VAL A 1 90 ? 21.468 18.017 -5.086 1.00 77.25 90 VAL A N 1
ATOM 686 C CA . VAL A 1 90 ? 20.429 16.982 -4.945 1.00 77.25 90 VAL A CA 1
ATOM 687 C C . VAL A 1 90 ? 20.597 16.213 -3.642 1.00 77.25 90 VAL A C 1
ATOM 689 O O . VAL A 1 90 ? 19.629 15.952 -2.922 1.00 77.25 90 VAL A O 1
ATOM 692 N N . LEU A 1 91 ? 21.832 15.839 -3.321 1.00 78.31 91 LEU A N 1
ATOM 693 C CA . LEU A 1 91 ? 22.133 15.083 -2.121 1.00 78.31 91 LEU A CA 1
ATOM 694 C C . LEU A 1 91 ? 22.257 16.027 -0.932 1.00 78.31 91 LEU A C 1
ATOM 696 O O . LEU A 1 91 ? 23.062 16.949 -0.913 1.00 78.31 91 LEU A O 1
ATOM 700 N N . ARG A 1 92 ? 21.509 15.729 0.135 1.00 79.12 92 ARG A N 1
ATOM 701 C CA . ARG A 1 92 ? 21.578 16.493 1.390 1.00 79.12 92 ARG A CA 1
ATOM 702 C C . ARG A 1 92 ? 23.000 16.525 1.974 1.00 79.12 92 ARG A C 1
ATOM 704 O O . ARG A 1 92 ? 23.324 17.439 2.729 1.00 79.12 92 ARG A O 1
ATOM 711 N N . ARG A 1 93 ? 23.813 15.499 1.678 1.00 78.38 93 ARG A N 1
ATOM 712 C CA . ARG A 1 93 ? 25.248 15.383 1.979 1.00 78.38 93 ARG A CA 1
ATOM 713 C C . ARG A 1 93 ? 25.918 14.507 0.919 1.00 78.38 93 ARG A C 1
ATOM 715 O O . ARG A 1 93 ? 25.347 13.486 0.550 1.00 78.38 93 ARG A O 1
ATOM 722 N N . LEU A 1 94 ? 27.120 14.884 0.489 1.00 79.94 94 LEU A N 1
ATOM 723 C CA . LEU A 1 94 ? 27.940 14.063 -0.404 1.00 79.94 94 LEU A CA 1
ATOM 724 C C . LEU A 1 94 ? 28.566 12.868 0.344 1.00 79.94 94 LEU A C 1
ATOM 726 O O . LEU A 1 94 ? 28.871 13.006 1.540 1.00 79.94 94 LEU A O 1
ATOM 730 N N . PRO A 1 95 ? 28.794 11.736 -0.350 1.00 84.50 95 PRO A N 1
ATOM 731 C CA . PRO A 1 95 ? 29.527 10.589 0.185 1.00 84.50 95 PRO A CA 1
ATOM 732 C C . PRO A 1 95 ? 30.895 11.005 0.725 1.00 84.50 95 PRO A C 1
ATOM 734 O O . PRO A 1 95 ? 31.614 11.776 0.087 1.00 84.50 95 PRO A O 1
ATOM 737 N N . ARG A 1 96 ? 31.263 10.524 1.918 1.00 79.25 96 ARG A N 1
ATOM 738 C CA . ARG A 1 96 ? 32.416 11.082 2.653 1.00 79.25 96 ARG A CA 1
ATOM 739 C C . ARG A 1 96 ? 33.733 10.346 2.425 1.00 79.25 96 ARG A C 1
ATOM 741 O O . ARG A 1 96 ? 34.765 11.009 2.508 1.00 79.25 96 ARG A O 1
ATOM 748 N N . ARG A 1 97 ? 33.706 9.021 2.192 1.00 80.56 97 ARG A N 1
ATOM 749 C CA . ARG A 1 97 ? 34.818 8.113 1.789 1.00 80.56 97 ARG A CA 1
ATOM 750 C C . ARG A 1 97 ? 34.423 6.641 2.013 1.00 80.56 97 ARG A C 1
ATOM 752 O O . ARG A 1 97 ? 33.397 6.364 2.625 1.00 80.56 97 ARG A O 1
ATOM 759 N N . GLY A 1 98 ? 35.264 5.705 1.564 1.00 83.38 98 GLY A N 1
ATOM 760 C CA . GLY A 1 98 ? 35.081 4.262 1.781 1.00 83.38 98 GLY A CA 1
ATOM 761 C C . GLY A 1 98 ? 34.058 3.643 0.826 1.00 83.38 98 GLY A C 1
ATOM 762 O O . GLY A 1 98 ? 33.863 4.144 -0.281 1.00 83.38 98 GLY A O 1
ATOM 763 N N . GLU A 1 99 ? 33.390 2.575 1.265 1.00 82.56 99 GLU A N 1
ATOM 764 C CA . GLU A 1 99 ? 32.407 1.828 0.461 1.00 82.56 99 GLU A CA 1
ATOM 765 C C . GLU A 1 99 ? 31.278 2.703 -0.094 1.00 82.56 99 GLU A C 1
ATOM 767 O O . GLU A 1 99 ? 30.851 2.512 -1.227 1.00 82.56 99 GLU A O 1
ATOM 772 N N . GLU A 1 100 ? 30.848 3.726 0.648 1.00 84.12 100 GLU A N 1
ATOM 773 C CA . GLU A 1 100 ? 29.830 4.680 0.190 1.00 84.12 100 GLU A CA 1
ATOM 774 C C . GLU A 1 100 ? 30.266 5.408 -1.095 1.00 84.12 100 GLU A C 1
ATOM 776 O O . GLU A 1 100 ? 29.478 5.588 -2.021 1.00 84.12 100 GLU A O 1
ATOM 781 N N . SER A 1 101 ? 31.548 5.780 -1.190 1.00 84.25 101 SER A N 1
ATOM 782 C CA . SER A 1 101 ? 32.104 6.435 -2.380 1.00 84.25 101 SER A CA 1
ATOM 783 C C . SER A 1 101 ? 32.232 5.461 -3.550 1.00 84.25 101 SER A C 1
ATOM 785 O O . SER A 1 101 ? 32.015 5.851 -4.697 1.00 84.25 101 SER A O 1
ATOM 787 N N . SER A 1 102 ? 32.569 4.200 -3.268 1.00 84.50 102 SER A N 1
ATOM 788 C CA . SER A 1 102 ? 32.657 3.137 -4.277 1.00 84.50 102 SER A CA 1
ATOM 789 C C . SER A 1 102 ? 31.280 2.828 -4.875 1.00 84.50 102 SER A C 1
ATOM 791 O O . SER A 1 102 ? 31.112 2.802 -6.096 1.00 84.50 102 SER A O 1
ATOM 793 N N . GLN A 1 103 ? 30.260 2.702 -4.022 1.00 88.62 103 GLN A N 1
ATOM 794 C CA . GLN A 1 103 ? 28.870 2.492 -4.428 1.00 88.62 103 GLN A CA 1
ATOM 795 C C . GLN A 1 103 ? 28.324 3.685 -5.212 1.00 88.62 103 GLN A C 1
ATOM 797 O O . GLN A 1 103 ? 27.672 3.494 -6.235 1.00 88.62 103 GLN A O 1
ATOM 802 N N . PHE A 1 104 ? 28.631 4.911 -4.781 1.00 85.62 104 PHE A N 1
ATOM 803 C CA . PHE A 1 104 ? 28.226 6.111 -5.507 1.00 85.62 104 PHE A CA 1
ATOM 804 C C . PHE A 1 104 ? 28.880 6.192 -6.892 1.00 85.62 104 PHE A C 1
ATOM 806 O O . PHE A 1 104 ? 28.199 6.470 -7.871 1.00 85.62 104 PHE A O 1
ATOM 813 N N . THR A 1 105 ? 30.168 5.861 -7.001 1.00 85.25 105 THR A N 1
ATOM 814 C CA . THR A 1 105 ? 30.873 5.819 -8.296 1.00 85.25 105 THR A CA 1
ATOM 815 C C . THR A 1 105 ? 30.293 4.741 -9.213 1.00 85.25 105 THR A C 1
ATOM 817 O O . THR A 1 105 ? 30.054 4.989 -10.392 1.00 85.25 105 THR A O 1
ATOM 820 N N . SER A 1 106 ? 29.999 3.560 -8.664 1.00 86.50 106 SER A N 1
ATOM 821 C CA . SER A 1 106 ? 29.366 2.462 -9.405 1.00 86.50 106 SER A CA 1
ATOM 822 C C . SER A 1 106 ? 27.973 2.848 -9.909 1.00 86.50 106 SER A C 1
ATOM 824 O O . SER A 1 106 ? 27.611 2.550 -11.043 1.00 86.50 106 SER A O 1
ATOM 826 N N . LEU A 1 107 ? 27.205 3.562 -9.083 1.00 84.19 107 LEU A N 1
ATOM 827 C CA . LEU A 1 107 ? 25.897 4.096 -9.447 1.00 84.19 107 LEU A CA 1
ATOM 828 C C . LEU A 1 107 ? 26.002 5.152 -10.556 1.00 84.19 107 LEU A C 1
ATOM 830 O O . LEU A 1 107 ? 25.227 5.092 -11.506 1.00 84.19 107 LEU A O 1
ATOM 834 N N . LEU A 1 108 ? 26.965 6.077 -10.479 1.00 84.00 108 LEU A N 1
ATOM 835 C CA . LEU A 1 108 ? 27.202 7.067 -11.537 1.00 84.00 108 LEU A CA 1
ATOM 836 C C . LEU A 1 108 ? 27.537 6.394 -12.873 1.00 84.00 108 LEU A C 1
ATOM 838 O O . LEU A 1 108 ? 26.944 6.743 -13.888 1.00 84.00 108 LEU A O 1
ATOM 842 N N . SER A 1 109 ? 28.404 5.378 -12.856 1.00 84.50 109 SER A N 1
ATOM 843 C CA . SER A 1 109 ? 28.743 4.599 -14.053 1.00 84.50 109 SER A CA 1
ATOM 844 C C . SER A 1 109 ? 27.531 3.861 -14.634 1.00 84.50 109 SER A C 1
ATOM 846 O O . SER A 1 109 ? 27.343 3.841 -15.849 1.00 84.50 109 SER A O 1
ATOM 848 N N . ALA A 1 110 ? 26.672 3.295 -13.780 1.00 83.94 110 ALA A N 1
ATOM 849 C CA . ALA A 1 110 ? 25.450 2.630 -14.221 1.00 83.94 110 ALA A CA 1
ATOM 850 C C . ALA A 1 110 ? 24.438 3.609 -14.835 1.00 83.94 110 ALA A C 1
ATOM 852 O O . ALA A 1 110 ? 23.744 3.243 -15.778 1.00 83.94 110 ALA A O 1
ATOM 853 N N . ILE A 1 111 ? 24.357 4.838 -14.316 1.00 81.12 111 ILE A N 1
ATOM 854 C CA . ILE A 1 111 ? 23.470 5.891 -14.828 1.00 81.12 111 ILE A CA 1
ATOM 855 C C . ILE A 1 111 ? 23.979 6.443 -16.163 1.00 81.12 111 ILE A C 1
ATOM 857 O O . ILE A 1 111 ? 23.182 6.645 -17.075 1.00 81.12 111 ILE A O 1
ATOM 861 N N . GLU A 1 112 ? 25.288 6.659 -16.298 1.00 78.69 112 GLU A N 1
ATOM 862 C CA . GLU A 1 112 ? 25.909 7.156 -17.534 1.00 78.69 112 GLU A CA 1
ATOM 863 C C . GLU A 1 112 ? 25.721 6.184 -18.709 1.00 78.69 112 GLU A C 1
ATOM 865 O O . GLU A 1 112 ? 25.565 6.604 -19.853 1.00 78.69 112 GLU A O 1
ATOM 870 N N . ALA A 1 113 ? 25.647 4.882 -18.424 1.00 75.31 113 ALA A N 1
ATOM 871 C CA . ALA A 1 113 ? 25.384 3.850 -19.422 1.00 75.31 113 ALA A CA 1
ATOM 872 C C . ALA A 1 113 ? 23.924 3.812 -19.932 1.00 75.31 113 ALA A C 1
ATOM 874 O O . ALA A 1 113 ? 23.623 3.052 -20.856 1.00 75.31 113 ALA A O 1
ATOM 875 N N . VAL A 1 114 ? 23.000 4.590 -19.354 1.00 76.81 114 VAL A N 1
ATOM 876 C CA . VAL A 1 114 ? 21.582 4.578 -19.745 1.00 76.81 114 VAL A CA 1
ATOM 877 C C . VAL A 1 114 ? 21.336 5.517 -20.926 1.00 76.81 114 VAL A C 1
ATOM 879 O O . VAL A 1 114 ? 21.298 6.737 -20.781 1.00 76.81 114 VAL A O 1
ATOM 882 N N . SER A 1 115 ? 21.063 4.946 -22.101 1.00 73.44 115 SER A N 1
ATOM 883 C CA . SER A 1 115 ? 20.519 5.690 -23.240 1.00 73.44 115 SER A CA 1
ATOM 884 C C . SER A 1 115 ? 18.998 5.813 -23.116 1.00 73.44 115 SER A C 1
ATOM 886 O O . SER A 1 115 ? 18.278 4.818 -23.220 1.00 73.44 115 SER A O 1
ATOM 888 N N . LEU A 1 116 ? 18.498 7.028 -22.900 1.00 72.06 116 LEU A N 1
ATOM 889 C CA . LEU A 1 116 ? 17.061 7.309 -22.877 1.00 72.06 116 LEU A CA 1
ATOM 890 C C . LEU A 1 116 ? 16.542 7.495 -24.307 1.00 72.06 116 LEU A C 1
ATOM 892 O O . LEU A 1 116 ? 17.233 8.061 -25.152 1.00 72.06 116 LEU A O 1
ATOM 896 N N . SER A 1 117 ? 15.316 7.045 -24.563 1.00 75.69 117 SER A N 1
ATOM 897 C CA . SER A 1 117 ? 14.617 7.234 -25.839 1.00 75.69 117 SER A CA 1
ATOM 898 C C . SER A 1 117 ? 13.292 7.955 -25.608 1.00 75.69 117 SER A C 1
ATOM 900 O O . SER A 1 117 ? 12.712 7.807 -24.536 1.00 75.69 117 SER A O 1
ATOM 902 N N . ASP A 1 118 ? 12.782 8.665 -26.615 1.00 73.44 118 ASP A N 1
ATOM 903 C CA . ASP A 1 118 ? 11.488 9.369 -26.547 1.00 73.44 118 ASP A CA 1
ATOM 904 C C . ASP A 1 118 ? 10.267 8.427 -26.645 1.00 73.44 118 ASP A C 1
ATOM 906 O O . ASP A 1 118 ? 9.126 8.866 -26.804 1.00 73.44 118 ASP A O 1
ATOM 910 N N . HIS A 1 119 ? 10.484 7.112 -26.581 1.00 70.94 119 HIS A N 1
ATOM 911 C CA . HIS A 1 119 ? 9.408 6.130 -26.546 1.00 70.94 119 HIS A CA 1
ATOM 912 C C . HIS A 1 119 ? 8.721 6.120 -25.177 1.00 70.94 119 HIS A C 1
ATOM 914 O O . HIS A 1 119 ? 9.347 6.362 -24.148 1.00 70.94 119 HIS A O 1
ATOM 920 N N . ASN A 1 120 ? 7.424 5.803 -25.158 1.00 68.31 120 ASN A N 1
ATOM 921 C CA . ASN A 1 120 ? 6.700 5.627 -23.902 1.00 68.31 120 ASN A CA 1
ATOM 922 C C . ASN A 1 120 ? 7.341 4.512 -23.067 1.00 68.31 120 ASN A C 1
ATOM 924 O O . ASN A 1 120 ? 7.625 3.432 -23.594 1.00 68.31 120 ASN A O 1
ATOM 928 N N . AS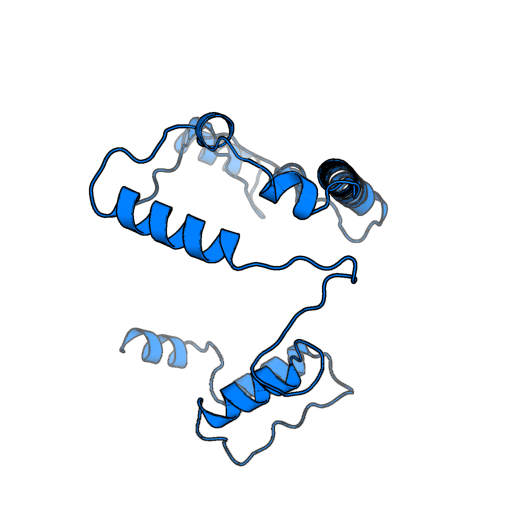P A 1 121 ? 7.487 4.759 -21.764 1.00 68.31 121 ASP A N 1
ATOM 929 C CA . ASP A 1 121 ? 7.981 3.767 -20.814 1.00 68.31 121 ASP A CA 1
ATOM 930 C C . ASP A 1 121 ? 7.185 2.461 -20.937 1.00 68.31 121 ASP A C 1
ATOM 932 O O . ASP A 1 121 ? 5.950 2.442 -20.879 1.00 68.31 121 ASP A O 1
ATOM 936 N N . SER A 1 122 ? 7.907 1.351 -21.088 1.00 62.28 122 SER A N 1
ATOM 937 C CA . SER A 1 122 ? 7.335 0.009 -21.106 1.00 62.28 122 SER A CA 1
ATOM 938 C C . SER A 1 122 ? 7.989 -0.845 -20.030 1.00 62.28 122 SER A C 1
ATOM 940 O O . SER A 1 122 ? 9.193 -0.771 -19.783 1.00 62.28 122 SER A O 1
ATOM 942 N N . TRP A 1 123 ? 7.176 -1.648 -19.346 1.00 60.81 123 TRP A N 1
ATOM 943 C CA . TRP A 1 123 ? 7.678 -2.594 -18.359 1.00 60.81 123 TRP A CA 1
ATOM 944 C C . TRP A 1 123 ? 8.407 -3.719 -19.090 1.00 60.81 123 TRP A C 1
ATOM 946 O O . TRP A 1 123 ? 7.769 -4.595 -19.671 1.00 60.81 123 TRP A O 1
ATOM 956 N N . LEU A 1 124 ? 9.737 -3.690 -19.065 1.00 59.22 124 LEU A N 1
ATOM 957 C CA . LEU A 1 124 ? 10.563 -4.797 -19.529 1.00 59.22 124 LEU A CA 1
ATOM 958 C C . LEU A 1 124 ? 10.575 -5.884 -18.455 1.00 59.22 124 LEU A C 1
ATOM 960 O O . LEU A 1 124 ? 10.994 -5.668 -17.318 1.00 59.22 124 LEU A O 1
ATOM 964 N N . TRP A 1 125 ? 10.075 -7.054 -18.825 1.00 65.75 125 TRP A N 1
ATOM 965 C CA . TRP A 1 125 ? 10.045 -8.246 -17.996 1.00 65.75 125 TRP A CA 1
ATOM 966 C C . TRP A 1 125 ? 11.001 -9.267 -18.613 1.00 65.75 125 TRP A C 1
ATOM 968 O O . TRP A 1 125 ? 10.913 -9.545 -19.800 1.00 65.75 125 TRP A O 1
ATOM 978 N N . SER A 1 126 ? 11.955 -9.786 -17.838 1.00 64.31 126 SER A N 1
ATOM 979 C CA . SER A 1 126 ? 13.019 -10.674 -18.344 1.00 64.31 126 SER A CA 1
ATOM 980 C C . SER A 1 126 ? 12.660 -12.162 -18.308 1.00 64.31 126 SER A C 1
ATOM 982 O O . SER A 1 126 ? 13.488 -13.007 -18.644 1.00 64.31 126 SER A O 1
ATOM 984 N N . LEU A 1 127 ? 11.453 -12.490 -17.846 1.00 65.50 127 LEU A N 1
ATOM 985 C CA . LEU A 1 127 ? 11.020 -13.859 -17.564 1.00 65.50 127 LEU A CA 1
ATOM 986 C C . LEU A 1 127 ? 10.285 -14.504 -18.743 1.00 65.50 127 LEU A C 1
ATOM 988 O O . LEU A 1 127 ? 10.291 -15.726 -18.862 1.00 65.50 127 LEU A O 1
ATOM 992 N N . ASP A 1 128 ? 9.699 -13.701 -19.629 1.00 62.09 128 ASP A N 1
ATOM 993 C CA . ASP A 1 128 ? 9.209 -14.148 -20.926 1.00 62.09 128 ASP A CA 1
ATOM 994 C C . ASP A 1 128 ? 9.644 -13.160 -22.019 1.00 62.09 128 ASP A C 1
ATOM 996 O O . ASP A 1 128 ? 9.938 -11.997 -21.758 1.00 62.09 128 ASP A O 1
ATOM 1000 N N . SER A 1 129 ? 9.753 -13.640 -23.258 1.00 62.84 129 SER A N 1
ATOM 1001 C CA . SER A 1 129 ? 10.051 -12.800 -24.425 1.00 62.84 129 SER A CA 1
ATOM 1002 C C . SER A 1 129 ? 8.842 -11.971 -24.878 1.00 62.84 129 SER A C 1
ATOM 1004 O O . SER A 1 129 ? 8.913 -11.293 -25.906 1.00 62.84 129 SER A O 1
ATOM 1006 N N . SER A 1 130 ? 7.724 -12.032 -24.147 1.00 58.31 130 SER A N 1
ATOM 1007 C CA . SER A 1 130 ? 6.542 -11.233 -24.429 1.00 58.31 130 SER A CA 1
ATOM 1008 C C . SER A 1 130 ? 6.621 -9.879 -23.737 1.00 58.31 130 SER A C 1
ATOM 1010 O O . SER A 1 130 ? 7.222 -9.690 -22.687 1.00 58.31 130 SER A O 1
ATOM 1012 N N . SER A 1 131 ? 6.032 -8.882 -24.383 1.00 60.34 131 SER A N 1
ATOM 1013 C CA . SER A 1 131 ? 6.084 -7.486 -23.974 1.00 60.34 131 SER A CA 1
ATOM 1014 C C . SER A 1 131 ? 5.276 -7.227 -22.693 1.00 60.34 131 SER A C 1
ATOM 1016 O O . SER A 1 131 ? 4.166 -6.692 -22.755 1.00 60.34 131 SER A O 1
ATOM 1018 N N . GLY A 1 132 ? 5.819 -7.592 -21.534 1.00 64.50 132 GLY A N 1
ATOM 1019 C CA . GLY A 1 132 ? 5.382 -7.073 -20.243 1.00 64.50 132 GLY A CA 1
ATOM 1020 C C . GLY A 1 132 ? 5.165 -8.107 -19.145 1.00 64.50 132 GLY A C 1
ATOM 1021 O O . GLY A 1 132 ? 5.152 -9.314 -19.347 1.00 64.50 132 GLY A O 1
ATOM 1022 N N . PHE A 1 133 ? 4.961 -7.586 -17.938 1.00 68.56 133 PHE A N 1
ATOM 1023 C CA . PHE A 1 133 ? 4.653 -8.386 -16.761 1.00 68.56 133 PHE A CA 1
ATOM 1024 C C . PHE A 1 133 ? 3.302 -9.095 -16.913 1.00 68.56 133 PHE A C 1
ATOM 1026 O O . PHE A 1 133 ? 2.265 -8.441 -17.060 1.00 68.56 133 PHE A O 1
ATOM 1033 N N . THR A 1 134 ? 3.286 -10.422 -16.771 1.00 78.31 134 THR A N 1
ATOM 1034 C CA . THR A 1 134 ? 2.042 -11.185 -16.652 1.00 78.31 134 THR A CA 1
ATOM 1035 C C . THR A 1 134 ? 1.985 -11.956 -15.336 1.00 78.31 134 THR A C 1
ATOM 1037 O O . THR A 1 134 ? 2.936 -12.598 -14.894 1.00 78.31 134 THR A O 1
ATOM 1040 N N . VAL A 1 135 ? 0.814 -11.937 -14.692 1.00 77.38 135 VAL A N 1
ATOM 1041 C CA . VAL A 1 135 ? 0.572 -12.759 -13.493 1.00 77.38 135 VAL A CA 1
ATOM 1042 C C . VAL A 1 135 ? 0.703 -14.249 -13.834 1.00 77.38 135 VAL A C 1
ATOM 1044 O O . VAL A 1 135 ? 1.134 -15.032 -12.994 1.00 77.38 135 VAL A O 1
ATOM 1047 N N . ALA A 1 136 ? 0.383 -14.631 -15.074 1.00 77.62 136 ALA A N 1
ATOM 1048 C CA . ALA A 1 136 ? 0.509 -15.995 -15.572 1.00 77.62 136 ALA A CA 1
ATOM 1049 C C . ALA A 1 136 ? 1.968 -16.486 -15.593 1.00 77.62 136 ALA A C 1
ATOM 1051 O O . ALA A 1 136 ? 2.233 -17.571 -15.077 1.00 77.62 136 ALA A O 1
ATOM 1052 N N . SER A 1 137 ? 2.916 -15.689 -16.107 1.00 78.81 137 SER A N 1
ATOM 1053 C CA . SER A 1 137 ? 4.335 -16.076 -16.159 1.00 78.81 137 SER A CA 1
ATOM 1054 C C . SER A 1 137 ? 4.928 -16.240 -14.758 1.00 78.81 137 SER A C 1
ATOM 1056 O O . SER A 1 137 ? 5.617 -17.217 -14.475 1.00 78.81 137 SER A O 1
ATOM 1058 N N . VAL A 1 138 ? 4.611 -15.313 -13.845 1.00 80.38 138 VAL A N 1
ATOM 1059 C CA . VAL A 1 138 ? 5.051 -15.384 -12.442 1.00 80.38 138 VAL A CA 1
ATOM 1060 C C . VAL A 1 138 ? 4.464 -16.611 -11.759 1.00 80.38 138 VAL A C 1
ATOM 1062 O O . VAL A 1 138 ? 5.173 -17.336 -11.067 1.00 80.38 138 VAL A O 1
ATOM 1065 N N . ARG A 1 139 ? 3.166 -16.858 -11.958 1.00 80.88 139 ARG A N 1
ATOM 1066 C CA . ARG A 1 139 ? 2.481 -18.005 -11.370 1.00 80.88 139 ARG A CA 1
ATOM 1067 C C . ARG A 1 139 ? 3.087 -19.317 -11.862 1.00 80.88 139 ARG A C 1
ATOM 1069 O O . ARG A 1 139 ? 3.377 -20.167 -11.033 1.00 80.88 139 ARG A O 1
ATOM 1076 N N . SER A 1 140 ? 3.370 -19.428 -13.159 1.00 78.25 140 SER A N 1
ATOM 1077 C CA . SER A 1 140 ? 4.032 -20.599 -13.741 1.00 78.25 140 SER A CA 1
ATOM 1078 C C . SER A 1 140 ? 5.427 -20.837 -13.158 1.00 78.25 140 SER A C 1
ATOM 1080 O O . SER A 1 140 ? 5.781 -21.980 -12.890 1.00 78.25 140 SER A O 1
ATOM 1082 N N . LEU A 1 141 ? 6.220 -19.781 -12.941 1.00 79.25 141 LEU A N 1
ATOM 1083 C CA . LEU A 1 141 ? 7.542 -19.903 -12.322 1.00 79.25 141 LEU A CA 1
ATOM 1084 C C . LEU A 1 141 ? 7.444 -20.365 -10.864 1.00 79.25 141 LEU A C 1
ATOM 1086 O O . LEU A 1 141 ? 8.232 -21.200 -10.427 1.00 79.25 141 LEU A O 1
ATOM 1090 N N . ILE A 1 142 ? 6.494 -19.812 -10.108 1.00 79.88 142 ILE A N 1
ATOM 1091 C CA . ILE A 1 142 ? 6.265 -20.204 -8.715 1.00 79.88 142 ILE A CA 1
ATOM 1092 C C . ILE A 1 142 ? 5.806 -21.656 -8.663 1.00 79.88 142 ILE A C 1
ATOM 1094 O O . ILE A 1 142 ? 6.393 -22.432 -7.925 1.00 79.88 142 ILE A O 1
ATOM 1098 N N . ASP A 1 143 ? 4.817 -22.039 -9.467 1.00 77.50 143 ASP A N 1
ATOM 1099 C CA . ASP A 1 143 ? 4.284 -23.401 -9.478 1.00 77.50 143 ASP A CA 1
ATOM 1100 C C . ASP A 1 143 ? 5.359 -24.424 -9.927 1.00 77.50 143 ASP A C 1
ATOM 1102 O O . ASP A 1 143 ? 5.368 -25.549 -9.442 1.00 77.50 143 ASP A O 1
ATOM 1106 N N . ALA A 1 144 ? 6.328 -24.031 -10.770 1.00 76.06 144 ALA A N 1
ATOM 1107 C CA . ALA A 1 144 ? 7.475 -24.874 -11.136 1.00 76.06 144 ALA A CA 1
ATOM 1108 C C . ALA A 1 144 ? 8.529 -25.036 -10.019 1.00 76.06 144 ALA A C 1
ATOM 1110 O O . ALA A 1 144 ? 9.278 -26.010 -10.025 1.00 76.06 144 ALA A O 1
ATOM 1111 N N . ASN A 1 145 ? 8.615 -24.087 -9.079 1.00 72.75 145 ASN A N 1
ATOM 1112 C CA . ASN A 1 145 ? 9.649 -24.049 -8.032 1.00 72.75 145 ASN A CA 1
ATOM 1113 C C . ASN A 1 145 ? 9.105 -24.248 -6.607 1.00 72.75 145 ASN A C 1
ATOM 1115 O O . ASN A 1 145 ? 9.874 -24.350 -5.654 1.00 72.75 145 ASN A O 1
ATOM 1119 N N . SER A 1 146 ? 7.789 -24.232 -6.419 1.00 64.88 146 SER A N 1
ATOM 1120 C CA . SER A 1 146 ? 7.135 -24.266 -5.117 1.00 64.88 146 SER A CA 1
ATOM 1121 C C . SER A 1 146 ? 5.937 -25.203 -5.155 1.00 64.88 146 SER A C 1
ATOM 1123 O O . SER A 1 146 ? 4.840 -24.813 -5.538 1.00 64.88 146 SER A O 1
ATOM 1125 N N . LEU A 1 147 ? 6.171 -26.377 -4.567 1.00 56.38 147 LEU A N 1
ATOM 1126 C CA . LEU A 1 147 ? 5.211 -27.336 -4.019 1.00 56.38 147 LEU A CA 1
ATOM 1127 C C . LEU A 1 147 ? 4.806 -28.493 -4.934 1.00 56.38 147 LEU A C 1
ATOM 1129 O O . LEU A 1 147 ? 4.472 -28.332 -6.102 1.00 56.38 147 LEU A O 1
ATOM 1133 N N . ASP A 1 148 ? 4.801 -29.666 -4.301 1.00 59.78 148 ASP A N 1
ATOM 1134 C CA . ASP A 1 148 ? 4.196 -30.901 -4.778 1.00 59.78 148 ASP A CA 1
ATOM 1135 C C . ASP A 1 148 ? 2.725 -30.610 -5.103 1.00 59.78 148 ASP A C 1
ATOM 1137 O O . ASP A 1 148 ? 1.914 -30.303 -4.219 1.00 59.78 148 ASP A O 1
ATOM 1141 N N . VAL A 1 149 ? 2.409 -30.567 -6.395 1.00 55.06 149 VAL A N 1
ATOM 1142 C CA . VAL A 1 149 ? 1.055 -30.300 -6.867 1.00 55.06 149 VAL A CA 1
ATOM 1143 C C . VAL A 1 149 ? 0.237 -31.536 -6.533 1.00 55.06 149 VAL A C 1
ATOM 1145 O O . VAL A 1 149 ? 0.313 -32.545 -7.230 1.00 55.06 149 VAL A O 1
ATOM 1148 N N . ASP A 1 150 ? -0.541 -31.464 -5.453 1.00 59.03 150 ASP A N 1
ATOM 1149 C CA . ASP A 1 150 ? -1.515 -32.506 -5.157 1.00 59.03 150 ASP A CA 1
ATOM 1150 C C . ASP A 1 150 ? -2.424 -32.670 -6.387 1.00 59.03 150 ASP A C 1
ATOM 1152 O O . ASP A 1 150 ? -3.014 -31.709 -6.889 1.00 59.03 150 ASP A O 1
ATOM 1156 N N . SER A 1 151 ? -2.484 -33.897 -6.905 1.00 59.69 151 SER A N 1
ATOM 1157 C CA . SER A 1 151 ? -3.154 -34.259 -8.163 1.00 59.69 151 SER A CA 1
ATOM 1158 C C . SER A 1 151 ? -4.647 -33.891 -8.209 1.00 59.69 151 SER A C 1
ATOM 1160 O O . SER A 1 151 ? -5.263 -33.860 -9.278 1.00 59.69 151 SER A O 1
ATOM 1162 N N . ASN A 1 152 ? -5.240 -33.562 -7.060 1.00 63.50 152 ASN A N 1
ATOM 1163 C CA . ASN A 1 152 ? -6.628 -33.153 -6.946 1.00 63.50 152 ASN A CA 1
ATOM 1164 C C . ASN A 1 152 ? -6.817 -31.649 -7.185 1.00 63.50 152 ASN A C 1
ATOM 1166 O O . ASN A 1 152 ? -6.783 -30.820 -6.272 1.00 63.50 152 ASN A O 1
ATOM 1170 N N . ALA A 1 153 ? -7.136 -31.301 -8.434 1.00 63.62 153 ALA A N 1
ATOM 1171 C CA . ALA A 1 153 ? -7.564 -29.956 -8.800 1.00 63.62 153 ALA A CA 1
ATOM 1172 C C . ALA A 1 153 ? -8.747 -29.486 -7.930 1.00 63.62 153 ALA A C 1
ATOM 1174 O O . ALA A 1 153 ? -9.811 -30.111 -7.883 1.00 63.62 153 ALA A O 1
ATOM 1175 N N . THR A 1 154 ? -8.584 -28.336 -7.272 1.00 69.31 154 THR A N 1
ATOM 1176 C CA . THR A 1 154 ? -9.659 -27.723 -6.484 1.00 69.31 154 THR A CA 1
ATOM 1177 C C . THR A 1 154 ? -10.792 -27.271 -7.410 1.00 69.31 154 THR A C 1
ATOM 1179 O O . THR A 1 154 ? -10.618 -26.366 -8.229 1.00 69.31 154 THR A O 1
ATOM 1182 N N . ARG A 1 155 ? -11.976 -27.881 -7.276 1.00 77.19 155 ARG A N 1
ATOM 1183 C CA . ARG A 1 155 ? -13.176 -27.515 -8.044 1.00 77.19 155 ARG A CA 1
ATOM 1184 C C . ARG A 1 155 ? -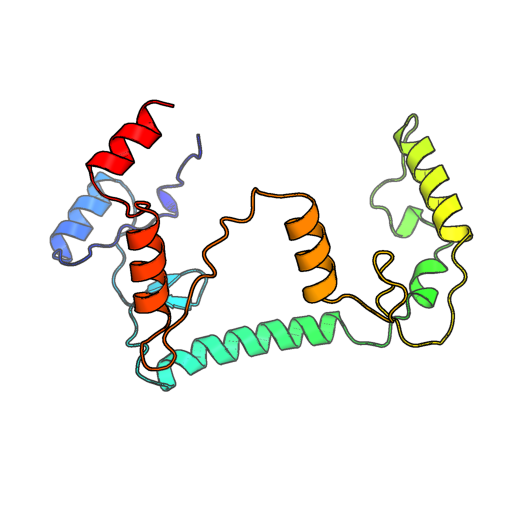13.986 -26.448 -7.308 1.00 77.19 155 ARG A C 1
ATOM 1186 O O . ARG A 1 155 ? -14.567 -26.714 -6.261 1.00 77.19 155 ARG A O 1
ATOM 1193 N N . TRP A 1 156 ? -14.063 -25.252 -7.883 1.00 79.31 156 TRP A N 1
ATOM 1194 C CA . TRP A 1 156 ? -14.856 -24.145 -7.343 1.00 79.31 156 TRP A CA 1
ATOM 1195 C C . TRP A 1 156 ? -16.295 -24.190 -7.866 1.00 79.31 156 TRP A C 1
ATOM 1197 O O . TRP A 1 156 ? -16.517 -24.193 -9.079 1.00 79.31 156 TRP A O 1
ATOM 1207 N N . ASN A 1 157 ? -17.287 -24.177 -6.971 1.00 76.81 157 ASN A N 1
ATOM 1208 C CA . ASN A 1 157 ? -18.692 -24.086 -7.370 1.00 76.81 157 ASN A CA 1
ATOM 1209 C C . ASN A 1 157 ? -19.073 -22.619 -7.634 1.00 76.81 157 ASN A C 1
ATOM 1211 O O . ASN A 1 157 ? -19.047 -21.800 -6.716 1.00 76.81 157 ASN A O 1
ATOM 1215 N N . ARG A 1 158 ? -19.435 -22.276 -8.876 1.00 82.12 158 ARG A N 1
ATOM 1216 C CA . ARG A 1 158 ? -19.778 -20.896 -9.274 1.00 82.12 158 ARG A CA 1
ATOM 1217 C C . ARG A 1 158 ? -21.107 -20.393 -8.700 1.00 82.12 158 ARG A C 1
ATOM 1219 O O . ARG A 1 158 ? -21.312 -19.186 -8.650 1.00 82.12 158 ARG A O 1
ATOM 1226 N N . SER A 1 159 ? -21.980 -21.290 -8.248 1.00 78.88 159 SER A N 1
ATOM 1227 C CA . SER A 1 159 ? -23.298 -20.946 -7.701 1.00 78.88 159 SER A CA 1
ATOM 1228 C C . SER A 1 159 ? -23.260 -20.541 -6.226 1.00 78.88 159 SER A C 1
ATOM 1230 O O . SER A 1 159 ? -24.291 -20.191 -5.659 1.00 78.88 159 SER A O 1
ATOM 1232 N N . ILE A 1 160 ? -22.090 -20.600 -5.585 1.00 80.00 160 ILE A N 1
ATOM 1233 C CA . ILE A 1 160 ? -21.927 -20.333 -4.157 1.00 80.00 160 ILE A CA 1
ATOM 1234 C C . ILE A 1 160 ? -20.969 -19.142 -3.966 1.00 80.00 160 ILE A C 1
ATOM 1236 O O . ILE A 1 160 ? -19.959 -19.049 -4.670 1.00 80.00 160 ILE A O 1
ATOM 1240 N N . PRO A 1 161 ? -21.223 -18.237 -2.997 1.00 83.00 161 PRO A N 1
ATOM 1241 C CA . PRO A 1 161 ? -20.302 -17.155 -2.669 1.00 83.00 161 PRO A CA 1
ATOM 1242 C C . PRO A 1 161 ? -18.872 -17.640 -2.389 1.00 83.00 161 PRO A C 1
ATOM 1244 O O . PRO A 1 161 ? -18.658 -18.622 -1.674 1.00 83.00 161 PRO A O 1
ATOM 1247 N N . ILE A 1 162 ? -17.878 -16.884 -2.869 1.00 83.69 162 ILE A N 1
ATOM 1248 C CA . ILE A 1 162 ? -16.450 -17.246 -2.790 1.00 83.69 162 ILE A CA 1
ATOM 1249 C C . ILE A 1 162 ? -15.978 -17.591 -1.368 1.00 83.69 162 ILE A C 1
ATOM 1251 O O . ILE A 1 162 ? -15.164 -18.489 -1.187 1.00 83.69 162 ILE A O 1
ATOM 1255 N N . LYS A 1 163 ? -16.533 -16.937 -0.340 1.00 72.00 163 LYS A N 1
ATOM 1256 C CA . LYS A 1 163 ? -16.180 -17.182 1.068 1.00 72.00 163 LYS A CA 1
ATOM 1257 C C . LYS A 1 163 ? -16.514 -18.606 1.527 1.00 72.00 163 LYS A C 1
ATOM 1259 O O . LYS A 1 163 ? -15.737 -19.200 2.267 1.00 72.00 163 LYS A O 1
ATOM 1264 N N . VAL A 1 164 ? -17.642 -19.154 1.079 1.00 79.31 164 VAL A N 1
ATOM 1265 C CA . VAL A 1 164 ? -18.074 -20.523 1.417 1.00 79.31 164 VAL A CA 1
ATOM 1266 C C . VAL A 1 164 ? -17.206 -21.537 0.682 1.00 79.31 164 VAL A C 1
ATOM 1268 O O . VAL A 1 164 ? -16.753 -22.519 1.254 1.00 79.31 164 VAL A O 1
ATOM 1271 N N . ASN A 1 165 ? -16.907 -21.240 -0.575 1.00 84.31 165 ASN A N 1
ATOM 1272 C CA . ASN A 1 165 ? -15.991 -21.996 -1.411 1.00 84.31 165 ASN A CA 1
ATOM 1273 C C . ASN A 1 165 ? -14.589 -22.099 -0.760 1.00 84.31 165 ASN A C 1
ATOM 1275 O O . ASN A 1 165 ? -14.030 -23.186 -0.645 1.00 84.31 165 ASN A O 1
ATOM 1279 N N . VAL A 1 166 ? -14.051 -20.986 -0.239 1.00 84.81 166 VAL A N 1
ATOM 1280 C CA . VAL A 1 166 ? -12.765 -20.953 0.489 1.00 84.81 166 VAL A CA 1
ATOM 1281 C C . VAL A 1 166 ? -12.842 -21.728 1.809 1.00 84.81 166 VAL A C 1
ATOM 1283 O O . VAL A 1 166 ? -11.884 -22.405 2.182 1.00 84.81 166 VAL A O 1
ATOM 1286 N N . PHE A 1 167 ? -13.972 -21.650 2.516 1.00 82.81 167 PHE A N 1
ATOM 1287 C CA . PHE A 1 167 ? -14.205 -22.425 3.735 1.00 82.81 167 PHE A CA 1
ATOM 1288 C C . PHE A 1 167 ? -14.195 -23.936 3.462 1.00 82.81 167 PHE A C 1
ATOM 1290 O O . PHE A 1 167 ? -13.490 -24.665 4.155 1.00 82.81 167 PHE A O 1
ATOM 1297 N N . LEU A 1 168 ? -14.908 -24.395 2.429 1.00 81.44 168 LEU A N 1
ATOM 1298 C CA . LEU A 1 168 ? -14.948 -25.803 2.022 1.00 81.44 168 LEU A CA 1
ATOM 1299 C C . LEU A 1 168 ? -13.574 -26.307 1.575 1.00 81.44 168 LEU A C 1
ATOM 1301 O O . LEU A 1 168 ? -13.166 -27.393 1.971 1.00 81.44 168 LEU A O 1
ATOM 1305 N N . TRP A 1 169 ? -12.824 -25.504 0.819 1.00 82.56 169 TRP A N 1
ATOM 1306 C CA . TRP A 1 169 ? -11.449 -25.838 0.449 1.00 82.56 169 TRP A CA 1
ATOM 1307 C C . TRP A 1 169 ? -10.547 -26.020 1.683 1.00 82.56 169 TRP A C 1
ATOM 1309 O O . TRP A 1 169 ? -9.848 -27.023 1.804 1.00 82.56 169 TRP A O 1
ATOM 1319 N N . ARG A 1 170 ? -10.620 -25.105 2.661 1.00 80.31 170 ARG A N 1
ATOM 1320 C CA . ARG A 1 170 ? -9.884 -25.234 3.933 1.00 80.31 170 ARG A CA 1
ATOM 1321 C C . ARG A 1 170 ? -10.321 -26.440 4.762 1.00 80.3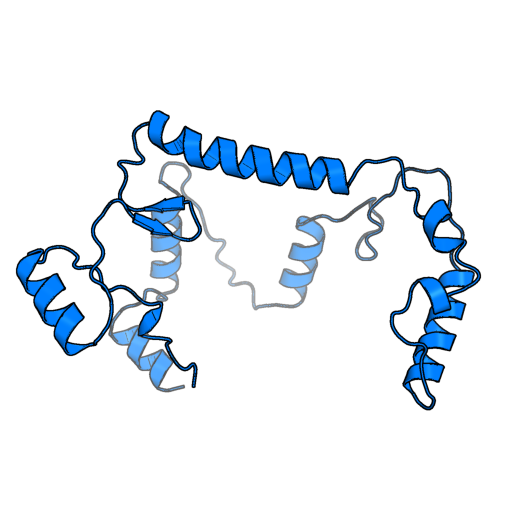1 170 ARG A C 1
ATOM 1323 O O . ARG A 1 170 ? -9.478 -27.039 5.428 1.00 80.31 170 ARG A O 1
ATOM 1330 N N . LEU A 1 171 ? -11.612 -26.770 4.740 1.00 80.44 171 LEU A N 1
ATOM 1331 C CA . LEU A 1 171 ? -12.173 -27.949 5.399 1.00 80.44 171 LEU A CA 1
ATOM 1332 C C . LEU A 1 171 ? -11.605 -29.237 4.791 1.00 80.44 171 LEU A C 1
ATOM 1334 O O . LEU A 1 171 ? -11.142 -30.090 5.539 1.00 80.44 171 LEU A O 1
ATOM 1338 N N . MET A 1 172 ? -11.574 -29.346 3.460 1.00 76.69 172 MET A N 1
ATOM 1339 C CA . MET A 1 172 ? -11.037 -30.518 2.750 1.00 76.69 172 MET A CA 1
ATOM 1340 C C . MET A 1 172 ? -9.548 -30.740 3.021 1.00 76.69 172 MET A C 1
ATOM 1342 O O . MET A 1 172 ? -9.102 -31.875 3.121 1.00 76.69 172 MET A O 1
ATOM 1346 N N . LEU A 1 173 ? -8.789 -29.661 3.220 1.00 75.88 173 LEU A N 1
ATOM 1347 C CA . LEU A 1 173 ? -7.379 -29.732 3.609 1.00 75.88 173 LEU A CA 1
ATOM 1348 C C . LEU A 1 173 ? -7.163 -29.972 5.114 1.00 75.88 173 LEU A C 1
ATOM 1350 O O . LEU A 1 173 ? -6.026 -29.923 5.574 1.00 75.88 173 LEU A O 1
ATOM 1354 N N . ASN A 1 174 ? -8.234 -30.154 5.896 1.00 73.56 174 ASN A N 1
ATOM 1355 C CA . ASN A 1 174 ? -8.217 -30.210 7.359 1.00 73.56 174 ASN A CA 1
ATOM 1356 C C . ASN A 1 174 ? -7.448 -29.033 8.004 1.00 73.56 174 ASN A C 1
ATOM 1358 O O . ASN A 1 174 ? -6.816 -29.174 9.046 1.00 73.56 174 ASN A O 1
ATOM 1362 N N . LYS A 1 175 ? -7.491 -27.846 7.379 1.00 73.31 175 LYS A N 1
ATOM 1363 C CA . LYS A 1 175 ? -6.774 -26.615 7.780 1.00 73.31 175 LYS A CA 1
ATOM 1364 C C . LYS A 1 175 ? -7.711 -25.557 8.368 1.00 73.31 175 LYS A C 1
ATOM 1366 O O . LYS A 1 175 ? -7.413 -24.360 8.345 1.00 73.31 175 LYS A O 1
ATOM 1371 N N . LEU A 1 176 ? -8.870 -25.966 8.879 1.00 77.44 176 LEU A N 1
ATOM 1372 C CA . LEU A 1 176 ? -9.716 -25.054 9.641 1.00 77.44 176 LEU A CA 1
ATOM 1373 C C . LEU A 1 176 ? -9.067 -24.753 10.998 1.00 77.44 176 LEU A C 1
ATOM 1375 O O . LEU A 1 176 ? -8.493 -25.657 11.605 1.00 77.44 176 LEU A O 1
ATOM 1379 N N . PRO A 1 177 ? -9.167 -23.513 11.502 1.00 64.69 177 PRO A N 1
ATOM 1380 C CA . PRO A 1 177 ? -8.698 -23.154 12.835 1.00 64.69 177 PRO A CA 1
ATOM 1381 C C . PRO A 1 177 ? -9.646 -23.742 13.890 1.00 64.69 177 PRO A C 1
ATOM 1383 O O . PRO A 1 177 ? -10.473 -23.052 14.478 1.00 64.69 177 PRO A O 1
ATOM 1386 N N . THR A 1 178 ? -9.568 -25.055 14.081 1.00 71.75 178 THR A N 1
ATOM 1387 C CA . THR A 1 178 ? -10.220 -25.780 15.170 1.00 71.75 178 THR A CA 1
ATOM 1388 C C . THR A 1 178 ? -9.276 -25.834 16.368 1.00 71.75 178 THR A C 1
ATOM 1390 O O . THR A 1 178 ? -8.058 -25.725 16.223 1.00 71.75 178 THR A O 1
ATOM 1393 N N . ARG A 1 179 ? -9.824 -26.029 17.574 1.00 62.25 179 ARG A N 1
ATOM 1394 C CA . ARG A 1 179 ? -9.034 -26.108 18.816 1.00 62.25 179 ARG A CA 1
ATOM 1395 C C . ARG A 1 179 ? -7.911 -27.155 18.737 1.00 62.25 179 ARG A C 1
ATOM 1397 O O . ARG A 1 179 ? -6.856 -26.945 19.311 1.00 62.25 179 ARG A O 1
ATOM 1404 N N . VAL A 1 180 ? -8.128 -28.244 17.996 1.00 63.19 180 VAL A N 1
ATOM 1405 C CA . VAL A 1 180 ? -7.137 -29.310 17.771 1.00 63.19 180 VAL A CA 1
ATOM 1406 C C . VAL A 1 180 ? -6.014 -28.843 16.841 1.00 63.19 180 VAL A C 1
ATOM 1408 O O . VAL A 1 180 ? -4.844 -29.016 17.166 1.00 63.19 180 VAL A O 1
ATOM 1411 N N . ASN A 1 181 ? -6.343 -28.167 15.737 1.00 56.66 181 ASN A N 1
ATOM 1412 C CA . ASN A 1 181 ? -5.336 -27.645 14.811 1.00 56.66 181 ASN A CA 1
ATOM 1413 C C . ASN A 1 181 ? -4.500 -26.513 15.419 1.00 56.66 181 ASN A C 1
ATOM 1415 O O . ASN A 1 181 ? -3.318 -26.403 15.118 1.00 56.66 181 ASN A O 1
ATOM 1419 N N . LEU A 1 182 ? -5.072 -25.702 16.312 1.00 57.03 182 LEU A N 1
ATOM 1420 C CA . LEU A 1 182 ? -4.325 -2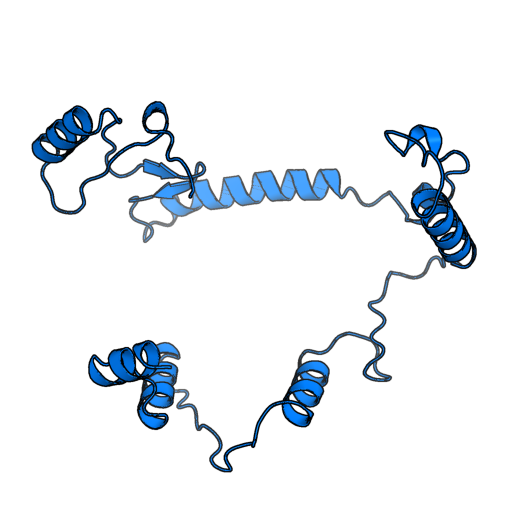4.659 17.023 1.00 57.03 182 LEU A CA 1
ATOM 1421 C C . LEU A 1 182 ? -3.296 -25.224 18.017 1.00 57.03 182 LEU A C 1
ATOM 1423 O O . LEU A 1 182 ? -2.289 -24.569 18.262 1.00 57.03 182 LEU A O 1
ATOM 1427 N N . LEU A 1 183 ? -3.517 -26.426 18.561 1.00 54.69 183 LEU A N 1
ATOM 1428 C CA . LEU A 1 183 ? -2.564 -27.077 19.468 1.00 54.69 183 LEU A CA 1
ATOM 1429 C C . LEU A 1 183 ? -1.363 -27.665 18.718 1.00 54.69 183 LEU A C 1
ATOM 1431 O O . LEU A 1 183 ? -0.246 -27.550 19.203 1.00 54.69 183 LEU A O 1
ATOM 1435 N N . VAL A 1 184 ? -1.573 -28.215 17.517 1.00 56.12 184 VAL A N 1
ATOM 1436 C CA . VAL A 1 184 ? -0.487 -28.760 16.678 1.00 56.12 184 VAL A CA 1
ATOM 1437 C C . VAL A 1 184 ? 0.464 -27.656 16.196 1.00 56.12 184 VAL A C 1
ATOM 1439 O O . VAL A 1 184 ? 1.676 -27.845 16.199 1.00 56.12 184 VAL A O 1
ATOM 1442 N N . PHE A 1 185 ? -0.064 -26.476 15.846 1.00 49.19 185 PHE A N 1
ATOM 1443 C CA . PHE A 1 185 ? 0.752 -25.313 15.466 1.00 49.19 185 PHE A CA 1
ATOM 1444 C C . PHE A 1 185 ? 1.509 -24.666 16.636 1.00 49.19 185 PHE A C 1
ATOM 1446 O O . PHE A 1 185 ? 2.449 -23.921 16.391 1.00 49.19 185 PHE A O 1
ATOM 1453 N N . ALA A 1 186 ? 1.105 -24.914 17.885 1.00 47.53 186 ALA A N 1
ATOM 1454 C CA . ALA A 1 186 ? 1.797 -24.404 19.070 1.00 47.53 186 ALA A CA 1
ATOM 1455 C C . ALA A 1 186 ? 2.918 -25.339 19.567 1.00 47.53 186 ALA A C 1
ATOM 1457 O O . ALA A 1 186 ? 3.655 -24.969 20.478 1.00 47.53 186 ALA A O 1
ATOM 1458 N N . SER A 1 187 ? 3.024 -26.548 19.001 1.00 43.25 187 SER A N 1
ATOM 1459 C CA . SER A 1 187 ? 3.997 -27.583 19.382 1.00 43.25 187 SER A CA 1
ATOM 1460 C C . SER A 1 187 ? 5.109 -27.837 18.350 1.00 43.25 187 SER A C 1
ATOM 1462 O O . SER A 1 187 ? 5.920 -28.736 18.565 1.00 43.25 187 SER A O 1
ATOM 1464 N N . MET A 1 188 ? 5.145 -27.080 17.247 1.00 41.94 188 MET A N 1
ATOM 1465 C CA . MET A 1 188 ? 6.287 -26.978 16.318 1.00 41.94 188 MET A CA 1
ATOM 1466 C C . MET A 1 188 ? 6.953 -25.618 16.495 1.00 41.94 188 MET A C 1
ATOM 1468 O O . MET A 1 188 ? 8.194 -25.566 16.370 1.00 41.94 188 MET A O 1
#

pLDDT: mean 74.19, std 11.47, range [41.94, 93.56]

Organism: Artemisia annua (NCBI:txid35608)